Protein AF-A0A944YY74-F1 (afdb_monomer_lite)

pLDDT: mean 72.76, std 19.82, range [35.81, 97.44]

Radius of gyration: 20.94 Å; chains: 1; bounding box: 41×83×46 Å

Foldseek 3Di:
DDDDDDDDPDPPPPDDDPPPPQPPDWQKDKAKWFFADKAWDQQPPCRQDDQAQEADLSLVVPPDDDDDLVVLVVVLLVVCVPPPLSVLVDDPSTWIWTWTQRDVVGIHTYTDNDPDDDGGFMWMWMDIDSHTAIETDDPLSHDPVCVVVCVVCVVVVSVLSSQLVVLSVQLSVDSHNVSNSVSSVSNCVRRHD

Structure (mmCIF, N/CA/C/O backbone):
data_AF-A0A944YY74-F1
#
_entry.id   AF-A0A944YY74-F1
#
loop_
_atom_site.group_PDB
_atom_site.id
_atom_site.type_symbol
_atom_site.label_atom_id
_atom_site.label_alt_id
_atom_site.label_comp_id
_atom_site.label_asym_id
_atom_site.label_entity_id
_atom_site.label_seq_id
_atom_site.pdbx_PDB_ins_code
_atom_site.Cartn_x
_atom_site.Cartn_y
_atom_site.Cartn_z
_atom_site.occupancy
_atom_site.B_iso_or_equiv
_atom_site.auth_seq_id
_atom_site.auth_comp_id
_atom_site.auth_asym_id
_atom_site.auth_atom_id
_atom_site.pdbx_PDB_model_num
ATOM 1 N N . MET A 1 1 ? -5.944 68.259 0.741 1.00 35.81 1 MET A N 1
ATOM 2 C CA . MET A 1 1 ? -5.964 68.030 -0.726 1.00 35.81 1 MET A CA 1
ATOM 3 C C . MET A 1 1 ? -5.902 66.518 -0.930 1.00 35.81 1 MET A C 1
ATOM 5 O O . MET A 1 1 ? -4.904 65.942 -0.542 1.00 35.81 1 MET A O 1
ATOM 9 N N . LYS A 1 2 ? -7.012 65.783 -1.104 1.00 37.12 2 LYS A N 1
ATOM 10 C CA . LYS A 1 2 ? -7.815 65.543 -2.329 1.00 37.12 2 LYS A CA 1
ATOM 11 C C . LYS A 1 2 ? -6.992 65.083 -3.548 1.00 37.12 2 LYS A C 1
ATOM 13 O O . LYS A 1 2 ? -6.484 65.942 -4.252 1.00 37.12 2 LYS A O 1
ATOM 18 N N . LEU A 1 3 ? -6.944 63.763 -3.783 1.00 40.72 3 LEU A N 1
ATOM 19 C CA . LEU A 1 3 ? -7.374 62.989 -4.980 1.00 40.72 3 LEU A CA 1
ATOM 20 C C . LEU A 1 3 ? -6.695 61.590 -4.934 1.00 40.72 3 LEU A C 1
ATOM 22 O O . LEU A 1 3 ? -5.549 61.540 -4.519 1.00 40.72 3 LEU A O 1
ATOM 26 N N . ASN A 1 4 ? -7.177 60.431 -5.398 1.00 42.41 4 ASN A N 1
ATOM 27 C CA . ASN A 1 4 ? -8.449 59.777 -5.760 1.00 42.41 4 ASN A CA 1
ATOM 28 C C . ASN A 1 4 ? -8.110 58.744 -6.867 1.00 42.41 4 ASN A C 1
ATOM 30 O O . ASN A 1 4 ? -7.329 59.079 -7.752 1.00 42.41 4 ASN A O 1
ATOM 34 N N . ARG A 1 5 ? -8.805 57.590 -6.870 1.00 47.28 5 ARG A N 1
ATOM 35 C CA . ARG A 1 5 ? -8.916 56.559 -7.939 1.00 47.28 5 ARG A CA 1
ATOM 36 C C . ARG A 1 5 ? -7.634 55.737 -8.184 1.00 47.28 5 ARG A C 1
ATOM 38 O O . ARG A 1 5 ? -6.594 56.288 -8.485 1.00 47.28 5 ARG A O 1
ATOM 45 N N . TYR A 1 6 ? -7.633 54.410 -8.066 1.00 44.53 6 TYR A N 1
ATOM 46 C CA . TYR A 1 6 ? -8.504 53.498 -8.804 1.00 44.53 6 TYR A CA 1
ATOM 47 C C . TYR A 1 6 ? -8.926 52.257 -8.006 1.00 44.53 6 TYR A C 1
ATOM 49 O O . TYR A 1 6 ? -8.126 51.537 -7.419 1.00 44.53 6 TYR A O 1
ATOM 57 N N . LEU A 1 7 ? -10.232 52.033 -8.076 1.00 45.66 7 LEU A N 1
ATOM 58 C CA . LEU A 1 7 ? -10.986 50.834 -7.759 1.00 45.66 7 LEU A CA 1
ATOM 59 C C . LEU A 1 7 ? -10.654 49.756 -8.807 1.00 45.66 7 LEU A C 1
ATOM 61 O O . LEU A 1 7 ? -10.978 49.943 -9.977 1.00 45.66 7 LEU A O 1
ATOM 65 N N . CYS A 1 8 ? -10.029 48.647 -8.406 1.00 39.22 8 CYS A N 1
ATOM 66 C CA . CYS A 1 8 ? -9.930 47.447 -9.238 1.00 39.22 8 CYS A CA 1
ATOM 67 C C . CYS A 1 8 ? -10.835 46.374 -8.622 1.00 39.22 8 CYS A C 1
ATOM 69 O O . CYS A 1 8 ? -10.441 45.619 -7.737 1.00 39.22 8 CYS A O 1
ATOM 71 N N . LEU A 1 9 ? -12.100 46.398 -9.041 1.00 42.62 9 LEU A N 1
ATOM 72 C CA . LEU A 1 9 ? -13.099 45.370 -8.760 1.00 42.62 9 LEU A CA 1
ATOM 73 C C . LEU A 1 9 ? -12.731 44.123 -9.575 1.00 42.62 9 LEU A C 1
ATOM 75 O O . LEU A 1 9 ? -13.090 44.013 -10.744 1.00 42.62 9 LEU A O 1
ATOM 79 N N . VAL A 1 10 ? -11.999 43.188 -8.966 1.00 50.38 10 VAL A N 1
ATOM 80 C CA . VAL A 1 10 ? -11.837 41.838 -9.519 1.00 50.38 10 VAL A CA 1
ATOM 81 C C . VAL A 1 10 ? -13.045 41.016 -9.079 1.00 50.38 10 VAL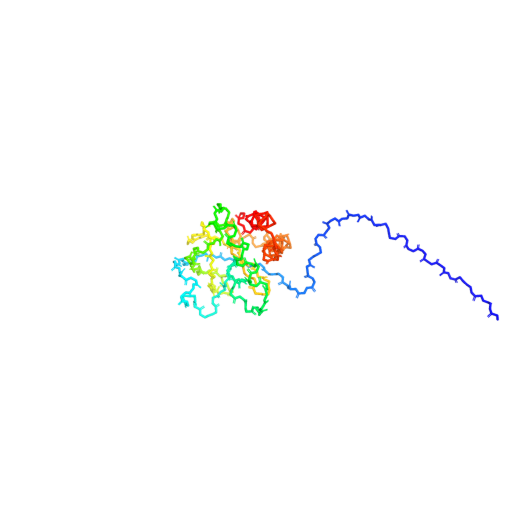 A C 1
ATOM 83 O O . VAL A 1 10 ? -13.125 40.530 -7.953 1.00 50.38 10 VAL A O 1
ATOM 86 N N . LEU A 1 11 ? -14.015 40.905 -9.984 1.00 43.25 11 LEU A N 1
ATOM 87 C CA . LEU A 1 11 ? -15.084 39.914 -9.932 1.00 43.25 11 LEU A CA 1
ATOM 88 C C . LEU A 1 11 ? -14.466 38.523 -10.141 1.00 43.25 11 LEU A C 1
ATOM 90 O O . LEU A 1 11 ? -14.329 38.061 -11.271 1.00 43.25 11 LEU A O 1
ATOM 94 N N . CYS A 1 12 ? -14.096 37.846 -9.053 1.00 40.16 12 CYS A N 1
ATOM 95 C CA . CYS A 1 12 ? -13.910 36.398 -9.086 1.00 40.16 12 CYS A CA 1
ATOM 96 C C . CYS A 1 12 ? -15.289 35.749 -9.240 1.00 40.16 12 CYS A C 1
ATOM 98 O O . CYS A 1 12 ? -16.056 35.646 -8.283 1.00 40.16 12 CYS A O 1
ATOM 100 N N . PHE A 1 13 ? -15.601 35.323 -10.462 1.00 40.97 13 PHE A N 1
ATOM 101 C CA . PHE A 1 13 ? -16.647 34.342 -10.721 1.00 40.97 13 PHE A CA 1
ATOM 102 C C . PHE A 1 13 ? -16.350 33.088 -9.888 1.00 40.97 13 PHE A C 1
ATOM 104 O O . PHE A 1 13 ? -15.425 32.335 -10.183 1.00 40.97 13 PHE A O 1
ATOM 111 N N . ALA A 1 14 ? -17.136 32.872 -8.835 1.00 44.22 14 ALA A N 1
ATOM 112 C CA . ALA A 1 14 ? -17.159 31.621 -8.095 1.00 44.22 14 ALA A CA 1
ATOM 113 C C . ALA A 1 14 ? -17.853 30.558 -8.959 1.00 44.22 14 ALA A C 1
ATOM 115 O O . ALA A 1 14 ? -19.058 30.338 -8.863 1.00 44.22 14 ALA A O 1
ATOM 116 N N . TRP A 1 15 ? -17.093 29.925 -9.849 1.00 46.31 15 TRP A N 1
ATOM 117 C CA . TRP A 1 15 ? -17.475 28.635 -10.404 1.00 46.31 15 TRP A CA 1
ATOM 118 C C . TRP A 1 15 ? -17.210 27.581 -9.334 1.00 46.31 15 TRP A C 1
ATOM 120 O O . TRP A 1 15 ? -16.069 27.348 -8.938 1.00 46.31 15 TRP A O 1
ATOM 130 N N . GLY A 1 16 ? -18.293 26.987 -8.835 1.00 44.81 16 GLY A N 1
ATOM 131 C CA . GLY A 1 16 ? -18.268 25.853 -7.923 1.00 44.81 16 GLY A CA 1
ATOM 132 C C . GLY A 1 16 ? -17.699 24.620 -8.612 1.00 44.81 16 GLY A C 1
ATOM 133 O O . GLY A 1 16 ? -18.441 23.754 -9.063 1.00 44.81 16 GLY A O 1
ATOM 134 N N . GLY A 1 17 ? -16.376 24.537 -8.687 1.00 39.28 17 GLY A N 1
ATOM 135 C CA . GLY A 1 17 ? -15.690 23.264 -8.800 1.00 39.28 17 GLY A CA 1
ATOM 136 C C . GLY A 1 17 ? -15.639 22.644 -7.411 1.00 39.28 17 GLY A C 1
ATOM 137 O O . GLY A 1 17 ? -14.979 23.184 -6.525 1.00 39.28 17 GLY A O 1
ATOM 138 N N . ASN A 1 18 ? -16.310 21.509 -7.213 1.00 43.66 18 ASN A N 1
ATOM 139 C CA . ASN A 1 18 ? -15.980 20.587 -6.125 1.00 43.66 18 ASN A CA 1
ATOM 140 C C . ASN A 1 18 ? -14.599 19.974 -6.418 1.00 43.66 18 ASN A C 1
ATOM 142 O O . ASN A 1 18 ? -14.483 18.794 -6.726 1.00 43.66 18 ASN A O 1
ATOM 146 N N . GLY A 1 19 ? -13.552 20.795 -6.395 1.00 39.66 19 GLY A N 1
ATOM 147 C CA . GLY A 1 19 ? -12.188 20.316 -6.289 1.00 39.66 19 GLY A CA 1
ATOM 148 C C . GLY A 1 19 ? -11.983 19.943 -4.834 1.00 39.66 19 GLY A C 1
ATOM 149 O O . GLY A 1 19 ? -11.993 20.819 -3.968 1.00 39.66 19 GLY A O 1
ATOM 150 N N . TYR A 1 20 ? -11.849 18.651 -4.549 1.00 46.38 20 TYR A N 1
ATOM 151 C CA . TYR A 1 20 ? -11.348 18.202 -3.260 1.00 46.38 20 TYR A CA 1
ATOM 152 C C . TYR A 1 20 ? -9.957 18.813 -3.089 1.00 46.38 20 TYR A C 1
ATOM 154 O O . TYR A 1 20 ? -8.992 18.385 -3.718 1.00 46.38 20 TYR A O 1
ATOM 162 N N . ALA A 1 21 ? -9.873 19.884 -2.301 1.00 40.81 21 ALA A N 1
ATOM 163 C CA . ALA A 1 21 ? -8.610 20.490 -1.936 1.00 40.81 21 ALA A CA 1
ATOM 164 C C . ALA A 1 21 ? -7.787 19.419 -1.216 1.00 40.81 21 ALA A C 1
ATOM 166 O O . ALA A 1 21 ? -8.134 19.007 -0.107 1.00 40.81 21 ALA A O 1
ATOM 167 N N . ALA A 1 22 ? -6.726 18.942 -1.869 1.00 47.66 22 ALA A N 1
ATOM 168 C CA . ALA A 1 22 ? -5.737 18.095 -1.231 1.00 47.66 22 ALA A CA 1
ATOM 169 C C . ALA A 1 22 ? -5.289 18.793 0.059 1.00 47.66 22 ALA A C 1
ATOM 171 O O . ALA A 1 22 ? -4.919 19.969 0.043 1.00 47.66 22 ALA A O 1
ATOM 172 N N . SER A 1 23 ? -5.380 18.088 1.188 1.00 48.28 23 SER A N 1
ATOM 173 C CA . SER A 1 23 ? -4.905 18.603 2.469 1.00 48.28 23 SER A CA 1
ATOM 174 C C . SER A 1 23 ? -3.444 19.043 2.316 1.00 48.28 23 SER A C 1
ATOM 176 O O . SER A 1 23 ? -2.559 18.237 2.026 1.00 48.28 23 SER A O 1
ATOM 178 N N . SER A 1 24 ? -3.204 20.346 2.451 1.00 45.84 24 SER A N 1
ATOM 179 C CA . SER A 1 24 ? -1.965 21.040 2.094 1.00 45.84 24 SER A CA 1
ATOM 180 C C . SER A 1 24 ? -0.840 20.838 3.120 1.00 45.84 24 SER A C 1
ATOM 182 O O . SER A 1 24 ? -0.344 21.804 3.700 1.00 45.84 24 SER A O 1
ATOM 184 N N . GLY A 1 25 ? -0.434 19.594 3.382 1.00 51.59 25 GLY A N 1
ATOM 185 C CA . GLY A 1 25 ? 0.666 19.346 4.321 1.00 51.59 25 GLY A CA 1
ATOM 186 C C . GLY A 1 25 ? 1.292 17.953 4.348 1.00 51.59 25 GLY A C 1
ATOM 187 O O . GLY A 1 25 ? 2.345 17.802 4.960 1.00 51.59 25 GLY A O 1
ATOM 188 N N . GLN A 1 26 ? 0.706 16.939 3.707 1.00 61.44 26 GLN A N 1
ATOM 189 C CA . GLN A 1 26 ? 1.287 15.592 3.668 1.00 61.44 26 GLN A CA 1
ATOM 190 C C . GLN A 1 26 ? 1.457 15.153 2.216 1.00 61.44 26 GLN A C 1
ATOM 192 O O . GLN A 1 26 ? 0.475 14.954 1.505 1.00 61.44 26 GLN A O 1
ATOM 197 N N . SER A 1 27 ? 2.706 15.023 1.764 1.00 81.62 27 SER A N 1
ATOM 198 C CA . SER A 1 27 ? 3.004 14.517 0.426 1.00 81.62 27 SER A CA 1
ATOM 199 C C . SER A 1 27 ? 2.529 13.068 0.304 1.00 81.62 27 SER A C 1
ATOM 201 O O . SER A 1 27 ? 2.855 12.215 1.134 1.00 81.62 27 SER A O 1
ATOM 203 N N . VAL A 1 28 ? 1.715 12.802 -0.718 1.00 89.12 28 VAL A N 1
ATOM 204 C CA . VAL A 1 28 ? 1.325 11.446 -1.112 1.00 89.12 28 VAL A CA 1
ATOM 205 C C . VAL A 1 28 ? 2.402 10.907 -2.049 1.00 89.12 28 VAL A C 1
ATOM 207 O O . VAL A 1 28 ? 2.883 11.627 -2.921 1.00 89.12 28 VAL A O 1
ATOM 210 N N . SER A 1 29 ? 2.801 9.653 -1.864 1.00 91.81 29 SER A N 1
ATOM 211 C CA . SER A 1 29 ? 3.713 8.957 -2.776 1.00 91.81 29 SER A CA 1
ATOM 212 C C . SER A 1 29 ? 3.146 7.601 -3.156 1.00 91.81 29 SER A C 1
ATOM 214 O O . SER A 1 29 ? 2.543 6.934 -2.315 1.00 91.81 29 SER A O 1
ATOM 216 N N . VAL A 1 30 ? 3.367 7.197 -4.407 1.00 93.81 30 VAL A N 1
ATOM 217 C CA . VAL A 1 30 ? 2.963 5.898 -4.947 1.00 93.81 30 VAL A CA 1
ATOM 218 C C . VAL A 1 30 ? 4.202 5.205 -5.499 1.00 93.81 30 VAL A C 1
ATOM 220 O O . VAL A 1 30 ? 4.974 5.794 -6.250 1.00 93.81 30 VAL A O 1
ATOM 223 N N . GLN A 1 31 ? 4.429 3.961 -5.093 1.00 94.56 31 GLN A N 1
ATOM 224 C CA . GLN A 1 31 ? 5.519 3.124 -5.597 1.00 94.56 31 GLN A CA 1
ATOM 225 C C . GLN A 1 31 ? 4.966 1.778 -6.034 1.00 94.56 31 GLN A C 1
ATOM 227 O O . GLN A 1 31 ? 4.060 1.257 -5.396 1.00 94.56 31 GLN A O 1
ATOM 232 N N . TYR A 1 32 ? 5.541 1.195 -7.077 1.00 95.50 32 TYR A N 1
ATOM 233 C CA . TYR A 1 32 ? 5.114 -0.104 -7.588 1.00 95.50 32 TYR A CA 1
ATOM 234 C C . TYR A 1 32 ? 6.151 -1.172 -7.270 1.00 95.50 32 TYR A C 1
ATOM 236 O O . TYR A 1 32 ? 7.352 -0.896 -7.281 1.00 95.50 32 TYR A O 1
ATOM 244 N N . GLY A 1 33 ? 5.686 -2.389 -7.012 1.00 96.19 33 GLY A N 1
ATOM 245 C CA . GLY A 1 33 ? 6.562 -3.528 -6.788 1.00 96.19 33 GLY A CA 1
ATOM 246 C C . GLY A 1 33 ? 5.841 -4.859 -6.881 1.00 96.19 33 GLY A C 1
ATOM 247 O O . GLY A 1 33 ? 4.614 -4.919 -6.941 1.00 96.19 33 GLY A O 1
ATOM 248 N N . THR A 1 34 ? 6.624 -5.929 -6.879 1.00 97.44 34 THR A N 1
ATOM 249 C CA . THR A 1 34 ? 6.121 -7.297 -6.987 1.00 97.44 34 THR A CA 1
ATOM 250 C C . THR A 1 34 ? 6.116 -7.952 -5.618 1.00 97.44 34 THR A C 1
ATOM 252 O O . THR A 1 34 ? 7.095 -7.880 -4.874 1.00 97.44 34 THR A O 1
ATOM 255 N N . VAL A 1 35 ? 5.025 -8.623 -5.270 1.00 97.00 35 VAL A N 1
ATOM 256 C CA . VAL A 1 35 ? 4.936 -9.367 -4.011 1.00 97.00 35 VAL A CA 1
ATOM 257 C C . VAL A 1 35 ? 5.816 -10.612 -4.091 1.00 97.00 35 VAL A C 1
ATOM 259 O O . VAL A 1 35 ? 5.578 -11.498 -4.908 1.00 97.00 35 VAL A O 1
ATOM 262 N N . ILE A 1 36 ? 6.811 -10.707 -3.215 1.00 97.00 36 ILE A N 1
ATOM 263 C CA . ILE A 1 36 ? 7.770 -11.822 -3.149 1.00 97.00 36 ILE A CA 1
ATOM 264 C C . ILE A 1 36 ? 7.536 -12.740 -1.946 1.00 97.00 36 ILE A C 1
ATOM 266 O O . ILE A 1 36 ? 7.994 -13.880 -1.937 1.00 97.00 36 ILE A O 1
ATOM 270 N N . SER A 1 37 ? 6.801 -12.275 -0.936 1.00 94.62 37 SER A N 1
ATOM 271 C CA . SER A 1 37 ? 6.375 -13.102 0.192 1.00 94.62 37 SER A CA 1
ATOM 272 C C . SER A 1 37 ? 5.032 -12.637 0.743 1.00 94.62 37 SER A C 1
ATOM 274 O O . SER A 1 37 ? 4.670 -11.465 0.640 1.00 94.62 37 SER A O 1
ATOM 276 N N . ALA A 1 38 ? 4.279 -13.571 1.318 1.00 92.50 38 ALA A N 1
ATOM 277 C CA . ALA A 1 38 ? 2.999 -13.308 1.957 1.00 92.50 38 ALA A CA 1
ATOM 278 C C . ALA A 1 38 ? 2.846 -14.261 3.145 1.00 92.50 38 ALA A C 1
ATOM 280 O O . ALA A 1 38 ? 2.660 -15.464 2.957 1.00 92.50 38 ALA A O 1
ATOM 281 N N . SER A 1 39 ? 2.944 -13.726 4.360 1.00 89.19 39 SER A N 1
ATOM 282 C CA . SER A 1 39 ? 2.858 -14.518 5.590 1.00 89.19 39 SER A CA 1
ATOM 283 C C . SER A 1 39 ? 1.700 -14.036 6.457 1.00 89.19 39 SER A C 1
ATOM 285 O O . SER A 1 39 ? 1.617 -12.834 6.715 1.00 89.19 39 SER A O 1
ATOM 287 N N . PRO A 1 40 ? 0.813 -14.922 6.942 1.00 85.12 40 PRO A N 1
ATOM 288 C CA . PRO A 1 40 ? -0.216 -14.521 7.890 1.00 85.12 40 PRO A CA 1
ATOM 289 C C . PRO A 1 40 ? 0.445 -14.030 9.184 1.00 85.12 40 PRO A C 1
ATOM 291 O O . PRO A 1 40 ? 1.349 -14.674 9.713 1.00 85.12 40 PRO A O 1
ATOM 294 N N . VAL A 1 41 ? -0.008 -12.892 9.702 1.00 79.69 41 VAL A N 1
ATOM 295 C CA . VAL A 1 41 ? 0.504 -12.290 10.937 1.00 79.69 41 VAL A CA 1
ATOM 296 C C . VAL A 1 41 ? -0.641 -11.837 11.822 1.00 79.69 41 VAL A C 1
ATOM 298 O O . VAL A 1 41 ? -1.630 -11.296 11.338 1.00 79.69 41 VAL A O 1
ATOM 301 N N . ASP A 1 42 ? -0.492 -12.016 13.133 1.00 73.44 42 ASP A N 1
ATOM 302 C CA . ASP A 1 42 ? -1.365 -11.356 14.097 1.00 73.44 42 ASP A CA 1
ATOM 303 C C . ASP A 1 42 ? -0.826 -9.951 14.393 1.00 73.44 42 ASP A C 1
ATOM 305 O O . ASP A 1 42 ? 0.188 -9.751 15.061 1.00 73.44 42 ASP A O 1
ATOM 309 N N . LEU A 1 43 ? -1.532 -8.952 13.885 1.00 64.50 43 LEU A N 1
ATOM 310 C CA . LEU A 1 43 ? -1.188 -7.540 13.962 1.00 64.50 43 LEU A CA 1
ATOM 311 C C . LEU A 1 43 ? -1.252 -6.974 15.392 1.00 64.50 43 LEU A C 1
ATOM 313 O O . LEU A 1 43 ? -0.794 -5.855 15.614 1.00 64.50 43 LEU A O 1
ATOM 317 N N . LYS A 1 44 ? -1.801 -7.713 16.372 1.00 59.44 44 LYS A N 1
ATOM 318 C CA . LYS A 1 44 ? -1.822 -7.307 17.791 1.00 59.44 44 LYS A CA 1
ATOM 319 C C . LYS A 1 44 ? -0.703 -7.910 18.637 1.00 59.44 44 LYS A C 1
ATOM 321 O O . LYS A 1 44 ? -0.462 -7.401 19.729 1.00 59.44 44 LYS A O 1
ATOM 326 N N . SER A 1 45 ? -0.029 -8.963 18.178 1.00 55.38 45 SER A N 1
ATOM 327 C CA . SER A 1 45 ? 0.899 -9.741 19.016 1.00 55.38 45 SER A CA 1
ATOM 328 C C . SER A 1 45 ? 2.354 -9.256 18.971 1.00 55.38 45 SER A C 1
ATOM 330 O O . SER A 1 45 ? 3.234 -9.904 19.530 1.00 55.38 45 SER A O 1
ATOM 332 N N . GLY A 1 46 ? 2.633 -8.128 18.307 1.00 55.72 46 GLY A N 1
ATOM 333 C CA . GLY A 1 46 ? 4.009 -7.701 18.026 1.00 55.72 46 GLY A CA 1
ATOM 334 C C . GLY A 1 46 ? 4.690 -8.534 16.931 1.00 55.72 46 GLY A C 1
ATOM 335 O O . GLY A 1 46 ? 5.885 -8.380 16.714 1.00 55.72 46 GLY A O 1
ATOM 336 N N . ALA A 1 47 ? 3.938 -9.386 16.219 1.00 59.34 47 ALA A N 1
ATOM 337 C CA . ALA A 1 47 ? 4.433 -10.198 15.105 1.00 59.34 47 ALA A CA 1
ATOM 338 C C . ALA A 1 47 ? 4.741 -9.390 13.829 1.00 59.34 47 ALA A C 1
ATOM 340 O O . ALA A 1 47 ? 5.279 -9.939 12.871 1.00 59.34 47 ALA A O 1
ATOM 341 N N . VAL A 1 48 ? 4.405 -8.097 13.803 1.00 62.78 48 VAL A N 1
ATOM 342 C CA . VAL A 1 48 ? 4.817 -7.174 12.740 1.00 62.78 48 VAL A CA 1
ATOM 343 C C . VAL A 1 48 ? 6.246 -6.708 13.040 1.00 62.78 48 VAL A C 1
ATOM 345 O O . VAL A 1 48 ? 6.451 -6.069 14.076 1.00 62.78 48 VAL A O 1
ATOM 348 N N . PRO A 1 49 ? 7.235 -7.006 12.174 1.00 64.81 49 PRO A N 1
ATOM 349 C CA . PRO A 1 49 ? 8.620 -6.612 12.402 1.00 64.81 49 PRO A CA 1
ATOM 350 C C . PRO A 1 49 ? 8.768 -5.102 12.598 1.00 64.81 49 PRO A C 1
ATOM 352 O O . PRO A 1 49 ? 8.076 -4.307 11.956 1.00 64.81 49 PRO A O 1
ATOM 355 N N . ALA A 1 50 ? 9.717 -4.696 13.444 1.00 61.47 50 ALA A N 1
ATOM 356 C CA . ALA A 1 50 ? 10.095 -3.292 13.558 1.00 61.47 50 ALA A CA 1
ATOM 357 C C . ALA A 1 50 ? 10.520 -2.757 12.177 1.00 61.47 50 ALA A C 1
ATOM 359 O O . ALA A 1 50 ? 11.400 -3.325 11.534 1.00 61.47 50 ALA A O 1
ATOM 360 N N . GLY A 1 51 ? 9.869 -1.685 11.715 1.00 60.75 51 GLY A N 1
ATOM 361 C CA . GLY A 1 51 ? 10.108 -1.090 10.394 1.00 60.75 51 GLY A CA 1
ATOM 362 C C . GLY A 1 51 ? 9.186 -1.582 9.271 1.00 60.75 51 GLY A C 1
ATOM 363 O O . GLY A 1 51 ? 9.244 -1.029 8.175 1.00 60.75 51 GLY A O 1
ATOM 364 N N . ALA A 1 52 ? 8.307 -2.561 9.516 1.00 67.69 52 ALA A N 1
ATOM 365 C CA . ALA A 1 52 ? 7.255 -2.894 8.559 1.00 67.69 52 ALA A CA 1
ATOM 366 C C . ALA A 1 52 ? 6.194 -1.782 8.509 1.00 67.69 52 ALA A C 1
ATOM 368 O O . ALA A 1 52 ? 5.762 -1.252 9.536 1.00 67.69 52 ALA A O 1
ATOM 369 N N . LEU A 1 53 ? 5.763 -1.440 7.297 1.00 73.44 53 LEU A N 1
ATOM 370 C CA . LEU A 1 53 ? 4.718 -0.452 7.072 1.00 73.44 53 LEU A CA 1
ATOM 371 C C . LEU A 1 53 ? 3.370 -1.062 7.443 1.00 73.44 53 LEU A C 1
ATOM 373 O O . LEU A 1 53 ? 3.045 -2.161 7.001 1.00 73.44 53 LEU A O 1
ATOM 377 N N . ILE A 1 54 ? 2.574 -0.359 8.243 1.00 67.94 54 ILE A N 1
ATOM 378 C CA . ILE A 1 54 ? 1.251 -0.842 8.643 1.00 67.94 54 ILE A CA 1
ATOM 379 C C . ILE A 1 54 ? 0.209 -0.148 7.776 1.00 67.94 54 ILE A C 1
ATOM 381 O O . ILE A 1 54 ? -0.069 1.040 7.934 1.00 67.94 54 ILE A O 1
ATOM 385 N N . GLY A 1 55 ? -0.351 -0.908 6.843 1.00 62.69 55 GLY A N 1
ATOM 386 C CA . GLY A 1 55 ? -1.367 -0.450 5.917 1.00 62.69 55 GLY A CA 1
ATOM 387 C C . GLY A 1 55 ? -2.796 -0.555 6.454 1.00 62.69 55 GLY A C 1
ATOM 388 O O . GLY A 1 55 ? -3.085 -1.210 7.459 1.00 62.69 55 GLY A O 1
ATOM 389 N N . GLY A 1 56 ? -3.719 0.104 5.756 1.00 63.31 56 GLY A N 1
ATOM 390 C CA . GLY A 1 56 ? -5.159 0.012 6.011 1.00 63.31 56 GLY A CA 1
ATOM 391 C C . GLY A 1 56 ? -5.638 0.798 7.238 1.00 63.31 56 GLY A C 1
ATOM 392 O O . GLY A 1 56 ? -4.953 1.669 7.773 1.00 63.31 56 GLY A O 1
ATOM 393 N N . THR A 1 57 ? -6.850 0.499 7.712 1.00 53.94 57 THR A N 1
ATOM 394 C CA . THR A 1 57 ? -7.441 1.141 8.906 1.00 53.94 57 THR A CA 1
ATOM 395 C C . THR A 1 57 ? -6.700 0.796 10.208 1.00 53.94 57 THR A C 1
ATOM 397 O O . THR A 1 57 ? -6.965 1.390 11.252 1.00 53.94 57 THR A O 1
ATOM 400 N N . LEU A 1 58 ? -5.765 -0.158 10.151 1.00 53.84 58 LEU A N 1
ATOM 401 C CA . LEU A 1 58 ? -4.970 -0.661 11.272 1.00 53.84 58 LEU A CA 1
ATOM 402 C C . LEU A 1 58 ? -3.803 0.263 11.642 1.00 53.84 58 LEU A C 1
ATOM 404 O O . LEU A 1 58 ? -3.577 0.480 12.833 1.00 53.84 58 LEU A O 1
ATOM 408 N N . GLY A 1 59 ? -3.123 0.869 10.659 1.00 51.12 59 GLY A N 1
ATOM 409 C CA . GLY A 1 59 ? -2.031 1.826 10.910 1.00 51.12 59 GLY A CA 1
ATOM 410 C C . GLY A 1 59 ? -2.486 3.015 11.764 1.00 51.12 59 GLY A C 1
ATOM 411 O O . GLY A 1 59 ? -1.804 3.437 12.696 1.00 51.12 59 GLY A O 1
ATOM 412 N N . TYR A 1 60 ? -3.727 3.455 11.556 1.00 50.56 60 TYR A N 1
ATOM 413 C CA . TYR A 1 60 ? -4.333 4.549 12.312 1.00 50.56 60 TYR A CA 1
ATOM 414 C C . TYR A 1 60 ? -4.999 4.140 13.635 1.00 50.56 60 TYR A C 1
ATOM 416 O O . TYR A 1 60 ? -5.180 4.988 14.510 1.00 50.56 60 TYR A O 1
ATOM 424 N N . ALA A 1 61 ? -5.346 2.862 13.824 1.00 51.03 61 ALA A N 1
ATOM 425 C CA . ALA A 1 61 ? -5.823 2.354 15.115 1.00 51.03 61 ALA A CA 1
ATOM 426 C C . ALA A 1 61 ? -4.681 2.243 16.146 1.00 51.03 61 ALA A C 1
ATOM 428 O O . ALA A 1 61 ? -4.911 2.404 17.349 1.00 51.03 61 ALA A O 1
ATOM 429 N N . SER A 1 62 ? -3.456 2.012 15.664 1.00 48.25 62 SER A N 1
ATOM 430 C CA . SER A 1 62 ? -2.230 1.900 16.464 1.00 48.25 62 SER A CA 1
ATOM 431 C C . SER A 1 62 ? -1.556 3.250 16.750 1.00 48.25 62 SER A C 1
ATOM 433 O O . SER A 1 62 ? -0.768 3.354 17.694 1.00 48.25 62 SER A O 1
ATOM 435 N N . ALA A 1 63 ? -1.895 4.305 15.998 1.00 46.81 63 ALA A N 1
ATOM 436 C CA . ALA A 1 63 ? -1.384 5.656 16.218 1.00 46.81 63 ALA A CA 1
ATOM 437 C C . ALA A 1 63 ? -1.822 6.202 17.598 1.00 46.81 63 ALA A C 1
ATOM 439 O O . ALA A 1 63 ? -3.008 6.291 17.942 1.00 46.81 63 ALA A O 1
ATOM 440 N N . LYS A 1 64 ? -0.844 6.546 18.445 1.00 39.78 64 LYS A N 1
ATOM 441 C CA . LYS A 1 64 ? -1.054 6.990 19.834 1.00 39.78 64 LYS A CA 1
ATOM 442 C C . LYS A 1 64 ? -1.755 8.360 19.902 1.00 39.78 64 LYS A C 1
ATOM 444 O O . LYS A 1 64 ? -1.100 9.391 19.930 1.00 39.78 64 LYS A O 1
ATOM 449 N N . GLY A 1 65 ? -3.083 8.373 20.056 1.00 42.88 65 GLY A N 1
ATOM 450 C CA . GLY A 1 65 ? -3.866 9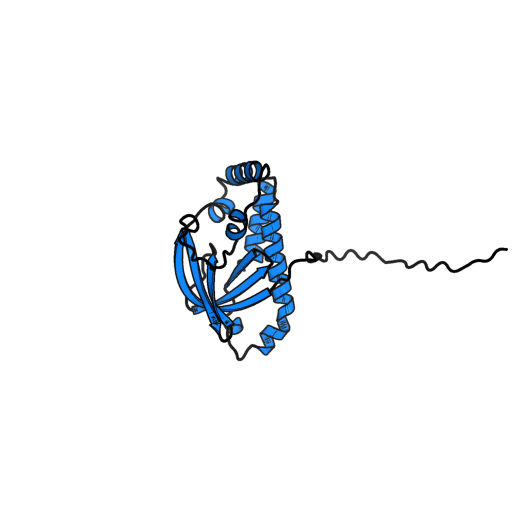.558 20.459 1.00 42.88 65 GLY A CA 1
ATOM 451 C C . GLY A 1 65 ? -4.513 9.412 21.849 1.00 42.88 65 GLY A C 1
ATOM 452 O O . GLY A 1 65 ? -5.152 8.391 22.133 1.00 42.88 65 GLY A O 1
ATOM 453 N N . LYS A 1 66 ? -4.344 10.414 22.730 1.00 38.12 66 LYS A N 1
ATOM 454 C CA . LYS A 1 66 ? -4.901 10.484 24.100 1.00 38.12 66 LYS A CA 1
ATOM 455 C C . LYS A 1 66 ? -6.358 10.998 24.116 1.00 38.12 66 LYS A C 1
ATOM 457 O O . LYS A 1 66 ? -6.653 12.005 23.495 1.00 38.12 66 LYS A O 1
ATOM 462 N N . SER A 1 67 ? -7.184 10.344 24.947 1.00 53.59 67 SER A N 1
ATOM 463 C CA . SER A 1 67 ? -8.422 10.806 25.620 1.00 53.59 67 SER A CA 1
ATOM 464 C C . SER A 1 67 ? -9.673 11.193 24.791 1.00 53.59 67 SER A C 1
ATOM 466 O O . SER A 1 67 ? -9.594 11.730 23.695 1.00 53.59 67 SER A O 1
ATOM 468 N N . SER A 1 68 ? -10.861 10.897 25.340 1.00 45.69 68 SER A N 1
ATOM 469 C CA . SER A 1 68 ? -12.227 11.135 24.812 1.00 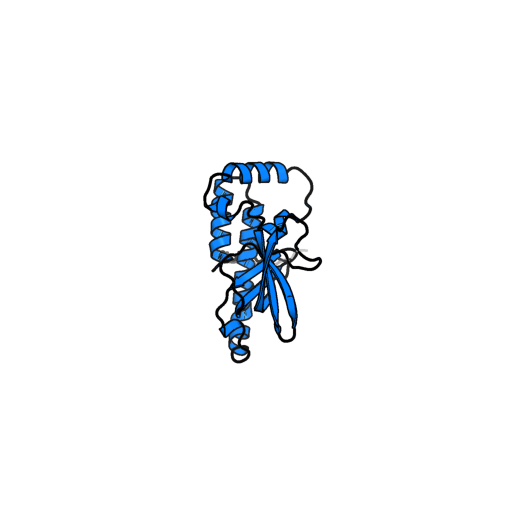45.69 68 SER A CA 1
ATOM 470 C C . SER A 1 68 ? -12.614 10.428 23.495 1.00 45.69 68 SER A C 1
ATOM 472 O O . SER A 1 68 ? -13.491 9.560 23.501 1.00 45.69 68 SER A O 1
ATOM 474 N N . SER A 1 69 ? -11.919 10.689 22.383 1.00 48.31 69 SER A N 1
ATOM 475 C CA . SER A 1 69 ? -12.277 10.163 21.048 1.00 48.31 69 SER A CA 1
ATOM 476 C C . SER A 1 69 ? -12.263 8.632 20.950 1.00 48.31 69 SER A C 1
ATOM 478 O O . SER A 1 69 ? -13.021 8.051 20.178 1.00 48.31 69 SER A O 1
ATOM 480 N N . LYS A 1 70 ? -11.447 7.947 21.764 1.00 54.25 70 LYS A N 1
ATOM 481 C CA . LYS A 1 70 ? -11.417 6.473 21.818 1.00 54.25 70 LYS A CA 1
ATOM 482 C C . LYS A 1 70 ? -12.713 5.870 22.359 1.00 54.25 70 LYS A C 1
ATOM 484 O O . LYS A 1 70 ? -13.091 4.793 21.919 1.00 54.25 70 LYS A O 1
ATOM 489 N N . LYS A 1 71 ? 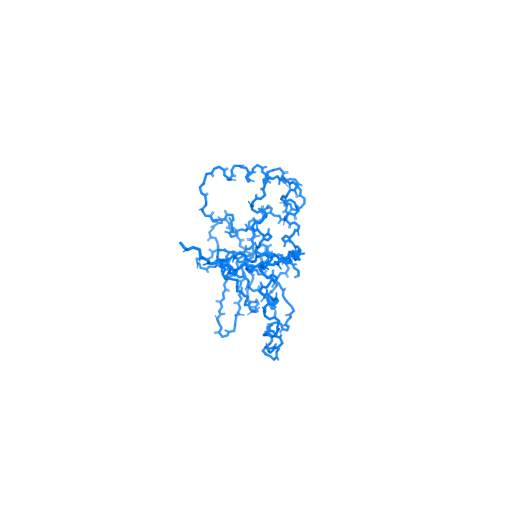-13.399 6.541 23.291 1.00 50.47 71 LYS A N 1
ATOM 490 C CA . LYS A 1 71 ? -14.612 6.001 23.924 1.00 50.47 71 LYS A CA 1
ATOM 491 C C . LYS A 1 71 ? -15.793 6.047 22.952 1.00 50.47 71 LYS A C 1
ATOM 493 O O . LYS A 1 71 ? -16.467 5.037 22.782 1.00 50.47 71 LYS A O 1
ATOM 498 N N . ASN A 1 72 ? -15.948 7.164 22.236 1.00 51.31 72 ASN A N 1
ATOM 499 C CA . ASN A 1 72 ? -16.949 7.293 21.175 1.00 51.31 72 ASN A CA 1
ATOM 500 C C . ASN A 1 72 ? -16.615 6.409 19.970 1.00 51.31 72 ASN A C 1
ATOM 502 O O . ASN A 1 72 ? -17.502 5.713 19.491 1.00 51.31 72 ASN A O 1
ATOM 506 N N . ARG A 1 73 ? -15.343 6.326 19.540 1.00 57.44 73 ARG A N 1
ATOM 507 C CA . ARG A 1 73 ? -14.944 5.359 18.502 1.00 57.44 73 ARG A CA 1
ATOM 508 C C . ARG A 1 73 ? -15.264 3.927 18.900 1.00 57.44 73 ARG A C 1
ATOM 510 O O . ARG A 1 73 ? -15.852 3.217 18.103 1.00 57.44 73 ARG A O 1
ATOM 517 N N . ASN A 1 74 ? -14.931 3.501 20.116 1.00 54.28 74 ASN A N 1
ATOM 518 C CA . ASN A 1 74 ? -15.217 2.137 20.562 1.00 54.28 74 ASN A CA 1
ATOM 519 C C . ASN A 1 74 ? -16.727 1.868 20.660 1.00 54.28 74 ASN A C 1
ATOM 521 O O . ASN A 1 74 ? -17.154 0.765 20.339 1.00 54.28 74 ASN A O 1
ATOM 525 N N . ALA A 1 75 ? -17.534 2.864 21.043 1.00 55.44 75 ALA A N 1
ATOM 526 C CA . ALA A 1 75 ? -18.994 2.760 21.048 1.00 55.44 75 ALA A CA 1
ATOM 527 C C . ALA A 1 75 ? -19.582 2.672 19.628 1.00 55.44 75 ALA A C 1
ATOM 529 O O . ALA A 1 75 ? -20.474 1.865 19.392 1.00 55.44 75 ALA A O 1
ATOM 530 N N . ILE A 1 76 ? -19.050 3.425 18.660 1.00 55.84 76 ILE A N 1
ATOM 531 C CA . ILE A 1 76 ? -19.458 3.359 17.246 1.00 55.84 76 ILE A CA 1
ATOM 532 C C . ILE A 1 76 ? -18.996 2.045 16.610 1.00 55.84 76 ILE A C 1
ATOM 534 O O . ILE A 1 76 ? -19.790 1.363 15.975 1.00 55.84 76 ILE A O 1
ATOM 538 N N . ILE A 1 77 ? -17.746 1.632 16.839 1.00 53.88 77 ILE A N 1
ATOM 539 C CA . ILE A 1 77 ? -17.200 0.330 16.417 1.00 53.88 77 ILE A CA 1
ATOM 540 C C . ILE A 1 77 ? -18.013 -0.822 17.034 1.00 53.88 77 ILE A C 1
ATOM 542 O O . ILE A 1 77 ? -18.240 -1.840 16.374 1.00 53.88 77 ILE A O 1
ATOM 546 N N . GLY A 1 78 ? -18.478 -0.643 18.275 1.00 52.59 78 GLY A N 1
ATOM 547 C CA . GLY A 1 78 ? -19.395 -1.531 18.989 1.00 52.59 78 GLY A CA 1
ATOM 548 C C . GLY A 1 78 ? -20.830 -1.515 18.444 1.00 52.59 78 GLY A C 1
ATOM 549 O O . GLY A 1 78 ? -21.458 -2.560 18.373 1.00 52.59 78 GLY A O 1
ATOM 550 N N . GLY A 1 79 ? -21.352 -0.378 17.985 1.00 55.66 79 GLY A N 1
ATOM 551 C CA . GLY A 1 79 ? -22.669 -0.289 17.334 1.00 55.66 79 GLY A CA 1
ATOM 552 C C . GLY A 1 79 ? -22.658 -0.882 15.927 1.00 55.66 79 GLY A C 1
ATOM 553 O O . GLY A 1 79 ? -23.573 -1.585 15.511 1.00 55.66 79 GLY A O 1
ATOM 554 N N . LEU A 1 80 ? -21.536 -0.719 15.238 1.00 51.34 80 LEU A N 1
ATOM 555 C CA . LEU A 1 80 ? -21.249 -1.428 14.011 1.00 51.34 80 LEU A CA 1
ATOM 556 C C . LEU A 1 80 ? -21.015 -2.927 14.268 1.00 51.34 80 LEU A C 1
ATOM 558 O O . LEU A 1 80 ? -20.975 -3.660 13.282 1.00 51.34 80 LEU A O 1
ATOM 562 N N . ALA A 1 81 ? -20.826 -3.407 15.526 1.00 49.38 81 ALA A N 1
ATOM 563 C CA . ALA A 1 81 ? -20.393 -4.778 15.926 1.00 49.38 81 ALA A CA 1
ATOM 564 C C . ALA A 1 81 ? -21.127 -5.932 15.218 1.00 49.38 81 ALA A C 1
ATOM 566 O O . ALA A 1 81 ? -20.577 -7.026 15.041 1.00 49.38 81 ALA A O 1
ATOM 567 N N . GLY A 1 82 ? -22.351 -5.667 14.767 1.00 44.62 82 GLY A N 1
ATOM 568 C CA . GLY A 1 82 ? -23.193 -6.607 14.037 1.00 44.62 82 GLY A CA 1
ATOM 569 C C . GLY A 1 82 ? -23.189 -6.473 12.510 1.00 44.62 82 GLY A C 1
ATOM 570 O O . GLY A 1 82 ? -23.572 -7.435 11.847 1.00 44.62 82 GLY A O 1
ATOM 571 N N . SER A 1 83 ? -22.762 -5.345 11.928 1.00 53.19 83 SER A N 1
ATOM 572 C CA . SER A 1 83 ? -22.885 -5.105 10.481 1.00 53.19 83 SER A CA 1
ATOM 573 C C . SER A 1 83 ? -21.814 -5.840 9.670 1.00 53.19 83 SER A C 1
ATOM 575 O O . SER A 1 83 ? -20.681 -6.018 10.124 1.00 53.19 83 SER A O 1
ATOM 577 N N . ALA A 1 84 ? -22.166 -6.297 8.463 1.00 50.94 84 ALA A N 1
ATOM 578 C CA . ALA A 1 84 ? -21.264 -7.046 7.579 1.00 50.94 84 ALA A CA 1
ATOM 579 C C . ALA A 1 84 ? -20.035 -6.219 7.161 1.00 50.94 84 ALA A C 1
ATOM 581 O O . ALA A 1 84 ? -18.920 -6.740 7.142 1.00 50.94 84 ALA A O 1
ATOM 582 N N . ILE A 1 85 ? -20.226 -4.916 6.927 1.00 48.66 85 ILE A N 1
ATOM 583 C CA . ILE A 1 85 ? -19.158 -3.941 6.650 1.00 48.66 85 ILE A CA 1
ATOM 584 C C . ILE A 1 85 ? -18.159 -3.931 7.799 1.00 48.66 85 ILE A C 1
ATOM 586 O O . ILE A 1 85 ? -16.946 -3.984 7.610 1.00 48.66 85 ILE A O 1
ATOM 590 N N . ALA A 1 86 ? -18.671 -3.940 9.020 1.00 50.16 86 ALA A N 1
ATOM 591 C CA . ALA A 1 86 ? -17.816 -3.871 10.167 1.00 50.16 86 ALA A CA 1
ATOM 592 C C . ALA A 1 86 ? -17.353 -5.241 10.668 1.00 50.16 86 ALA A C 1
ATOM 594 O O . ALA A 1 86 ? -16.429 -5.274 11.453 1.00 50.16 86 ALA A O 1
ATOM 595 N N . ARG A 1 87 ? -17.878 -6.374 10.183 1.00 48.34 87 ARG A N 1
ATOM 596 C CA . ARG A 1 87 ? -17.203 -7.683 10.295 1.00 48.34 87 ARG A CA 1
ATOM 597 C C . ARG A 1 87 ? -15.998 -7.770 9.356 1.00 48.34 87 ARG A C 1
ATOM 599 O O . ARG A 1 87 ? -15.017 -8.405 9.707 1.00 48.34 87 ARG A O 1
ATOM 606 N N . ARG A 1 88 ? -16.050 -7.079 8.211 1.00 48.69 88 ARG A N 1
ATOM 607 C CA . ARG A 1 88 ? -14.897 -6.882 7.313 1.00 48.69 88 ARG A CA 1
ATOM 608 C C . ARG A 1 88 ? -13.881 -5.874 7.879 1.00 48.69 88 ARG A C 1
ATOM 610 O O . ARG A 1 88 ? -12.697 -5.982 7.595 1.00 48.69 88 ARG A O 1
ATOM 617 N N . SER A 1 89 ? -14.330 -4.927 8.714 1.00 45.47 89 SER A N 1
ATOM 618 C CA . SER A 1 89 ? -13.481 -3.902 9.356 1.00 45.47 89 SER A CA 1
ATOM 619 C C . SER A 1 89 ? -13.033 -4.238 10.795 1.00 45.47 89 SER A C 1
ATOM 621 O O . SER A 1 89 ? -11.971 -3.793 11.231 1.00 45.47 89 SER A O 1
ATOM 623 N N . ARG A 1 90 ? -13.794 -5.033 11.561 1.00 46.56 90 ARG A N 1
ATOM 624 C CA . ARG A 1 90 ? -13.452 -5.457 12.927 1.00 46.56 90 ARG A CA 1
ATOM 625 C C . ARG A 1 90 ? -12.554 -6.670 12.878 1.00 46.56 90 ARG A C 1
ATOM 627 O O . ARG A 1 90 ? -13.021 -7.791 12.723 1.00 46.56 90 ARG A O 1
ATOM 634 N N . GLY A 1 91 ? -11.310 -6.427 13.253 1.00 45.84 91 GLY A N 1
ATOM 635 C CA . GLY A 1 91 ? -10.702 -7.251 14.287 1.00 45.84 91 GLY A CA 1
ATOM 636 C C . GLY A 1 91 ? -10.396 -8.685 13.892 1.00 45.84 91 GLY A C 1
ATOM 637 O O . GLY A 1 91 ? -10.118 -9.474 14.791 1.00 45.84 91 GLY A O 1
ATOM 638 N N . ASP A 1 92 ? -10.357 -8.999 12.597 1.00 51.66 92 ASP A N 1
ATOM 639 C CA . ASP A 1 92 ? -9.379 -9.977 12.179 1.00 51.66 92 ASP A CA 1
ATOM 640 C C . ASP A 1 92 ? -8.016 -9.314 12.342 1.00 51.66 92 ASP A C 1
ATOM 642 O O . ASP A 1 92 ? -7.591 -8.472 11.553 1.00 51.66 92 ASP A O 1
ATOM 646 N N . THR A 1 93 ? -7.388 -9.581 13.479 1.00 55.44 93 THR A N 1
ATOM 647 C CA . THR A 1 93 ? -6.006 -9.172 13.687 1.00 55.44 93 THR A CA 1
ATOM 648 C C . THR A 1 93 ? -5.085 -10.013 12.829 1.00 55.44 93 THR A C 1
ATOM 650 O O . THR A 1 93 ? -3.924 -9.655 12.708 1.00 55.44 93 THR A O 1
ATOM 653 N N . ARG A 1 94 ? -5.591 -11.077 12.188 1.00 66.12 94 ARG A N 1
ATOM 654 C CA . ARG A 1 94 ? -4.890 -11.768 11.118 1.00 66.12 94 ARG A CA 1
ATOM 655 C C . ARG A 1 94 ? -4.855 -10.834 9.910 1.00 66.12 94 ARG A C 1
ATOM 657 O O . ARG A 1 94 ? -5.852 -10.625 9.227 1.00 66.12 94 ARG A O 1
ATOM 664 N N . GLY A 1 95 ? -3.698 -10.233 9.696 1.00 78.44 95 GLY A N 1
ATOM 665 C CA . GLY A 1 95 ? -3.330 -9.620 8.432 1.00 78.44 95 GLY A CA 1
ATOM 666 C C . GLY A 1 95 ? -2.370 -10.524 7.678 1.00 78.44 95 GLY A C 1
ATOM 667 O O . GLY A 1 95 ? -2.002 -11.605 8.142 1.00 78.44 95 GLY A O 1
ATOM 668 N N . THR A 1 96 ? -1.912 -10.035 6.541 1.00 85.81 96 THR A N 1
ATOM 669 C CA . THR A 1 96 ? -0.780 -10.610 5.826 1.00 85.81 96 THR A CA 1
ATOM 670 C C . THR A 1 96 ? 0.362 -9.608 5.861 1.00 85.81 96 THR A C 1
ATOM 672 O O . THR A 1 96 ? 0.170 -8.415 5.620 1.00 85.81 96 THR A O 1
ATOM 675 N N . LEU A 1 97 ? 1.555 -10.092 6.184 1.00 90.00 97 LEU A N 1
ATOM 676 C CA . LEU A 1 97 ? 2.802 -9.376 5.998 1.00 90.00 97 LEU A CA 1
ATOM 677 C C . LEU A 1 97 ? 3.300 -9.685 4.591 1.00 90.00 97 LEU A C 1
ATOM 679 O O . LEU A 1 97 ? 3.737 -10.803 4.310 1.00 90.00 97 LEU A O 1
ATOM 683 N N . TYR A 1 98 ? 3.181 -8.699 3.711 1.00 92.69 98 TYR A N 1
ATOM 684 C CA . TYR A 1 98 ? 3.653 -8.776 2.340 1.00 92.69 98 TYR A CA 1
ATOM 685 C C . TYR A 1 98 ? 5.097 -8.297 2.270 1.00 92.69 98 TYR A C 1
ATOM 687 O O . TYR A 1 98 ? 5.388 -7.167 2.659 1.00 92.69 98 TYR A O 1
ATOM 695 N N . GLY A 1 99 ? 5.996 -9.132 1.758 1.00 95.31 99 GLY A N 1
ATOM 696 C CA . GLY A 1 99 ? 7.289 -8.680 1.259 1.00 95.31 99 GLY A CA 1
ATOM 697 C C . GLY A 1 99 ? 7.121 -8.222 -0.180 1.00 95.31 99 GLY A C 1
ATOM 698 O O . GLY A 1 99 ? 6.632 -8.988 -1.010 1.00 95.31 99 GLY A O 1
ATOM 699 N N . VAL A 1 100 ? 7.507 -6.986 -0.473 1.00 96.69 100 VAL A N 1
ATOM 700 C CA . VAL A 1 100 ? 7.383 -6.387 -1.804 1.00 96.69 100 VAL A CA 1
ATOM 701 C C . VAL A 1 100 ? 8.766 -5.991 -2.289 1.00 96.69 100 VAL A C 1
ATOM 703 O O . VAL A 1 100 ? 9.471 -5.254 -1.602 1.00 96.69 100 VAL A O 1
ATOM 706 N N . ASP A 1 101 ? 9.136 -6.480 -3.464 1.00 96.62 101 ASP A N 1
ATOM 707 C CA . ASP A 1 101 ? 10.333 -6.065 -4.183 1.00 96.62 101 ASP A CA 1
ATOM 708 C C . ASP A 1 101 ? 10.012 -4.843 -5.052 1.00 96.62 101 ASP A C 1
ATOM 710 O O . ASP A 1 101 ? 9.175 -4.912 -5.953 1.00 96.62 101 ASP A O 1
ATOM 714 N N . LEU A 1 102 ? 10.663 -3.716 -4.764 1.00 94.50 102 LEU A N 1
ATOM 715 C CA . LEU A 1 102 ? 10.542 -2.460 -5.510 1.00 94.50 102 LEU A CA 1
ATOM 716 C C . LEU A 1 102 ? 11.644 -2.319 -6.580 1.00 94.50 102 LEU A C 1
ATOM 718 O O . LEU A 1 102 ? 11.895 -1.216 -7.076 1.00 94.50 102 LEU A O 1
ATOM 722 N N . GLY A 1 103 ? 12.353 -3.404 -6.906 1.00 90.88 103 GLY A N 1
ATOM 723 C CA . GLY A 1 103 ? 13.451 -3.416 -7.864 1.00 90.88 103 GLY A CA 1
ATOM 724 C C . GLY A 1 103 ? 14.673 -2.670 -7.330 1.00 90.88 103 GLY A C 1
ATOM 725 O O . GLY A 1 103 ? 15.194 -2.979 -6.260 1.00 90.88 103 GLY A O 1
ATOM 726 N N . SER A 1 104 ? 15.137 -1.645 -8.053 1.00 87.56 104 SER A N 1
ATOM 727 C CA . SER A 1 104 ? 16.304 -0.840 -7.646 1.00 87.56 104 SER A CA 1
ATOM 728 C C . SER A 1 104 ? 16.119 -0.121 -6.306 1.00 87.56 104 SER A C 1
ATOM 730 O O . SER A 1 104 ? 17.102 0.268 -5.681 1.00 87.56 104 SER A O 1
ATOM 732 N N . ASN A 1 105 ? 14.872 0.048 -5.862 1.00 85.62 105 ASN A N 1
ATOM 733 C CA . ASN A 1 105 ? 14.533 0.676 -4.586 1.00 85.62 105 ASN A CA 1
ATOM 734 C C . ASN A 1 105 ? 14.554 -0.316 -3.403 1.00 85.62 105 ASN A C 1
ATOM 736 O O . ASN A 1 105 ? 14.273 0.080 -2.272 1.00 85.62 105 ASN A O 1
ATOM 740 N N . GLY A 1 106 ? 14.905 -1.584 -3.648 1.00 92.06 106 GLY A N 1
ATOM 741 C CA . GLY A 1 106 ? 15.031 -2.628 -2.634 1.00 92.06 106 GLY A CA 1
ATOM 742 C C . GLY A 1 106 ? 13.699 -3.245 -2.202 1.00 92.06 106 GLY A C 1
ATOM 743 O O . GLY A 1 106 ? 12.655 -3.034 -2.814 1.00 92.06 106 GLY A O 1
ATOM 744 N N . GLY A 1 107 ? 13.743 -4.037 -1.131 1.00 93.62 107 GLY A N 1
ATOM 745 C CA . GLY A 1 107 ? 12.570 -4.707 -0.573 1.00 93.62 107 GLY A CA 1
ATOM 746 C C . GLY A 1 107 ? 11.947 -3.942 0.594 1.00 93.62 107 GLY A C 1
ATOM 747 O O . GLY A 1 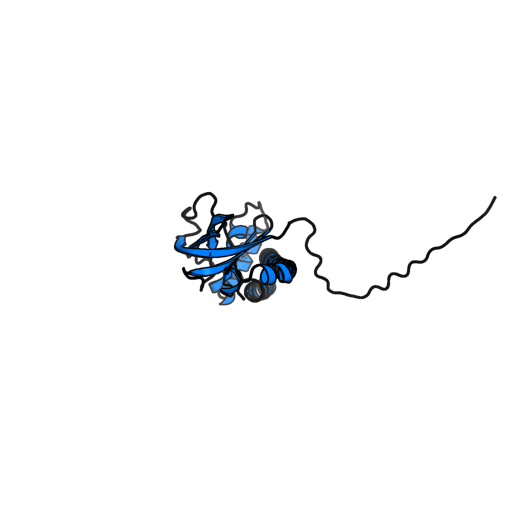107 ? 12.654 -3.372 1.425 1.00 93.62 107 GLY A O 1
ATOM 748 N N . ILE A 1 108 ? 10.621 -3.989 0.703 1.00 93.81 108 ILE A N 1
ATOM 749 C CA . ILE A 1 108 ? 9.867 -3.482 1.856 1.00 93.81 108 ILE A CA 1
ATOM 750 C C . ILE A 1 108 ? 8.955 -4.568 2.424 1.00 93.81 108 ILE A C 1
ATOM 752 O O . ILE A 1 108 ? 8.629 -5.545 1.753 1.00 93.81 108 ILE A O 1
ATOM 756 N N . GLN A 1 109 ? 8.490 -4.360 3.653 1.00 91.81 109 GLN A N 1
ATOM 757 C CA . GLN A 1 109 ? 7.441 -5.176 4.252 1.00 91.81 109 GLN A CA 1
ATOM 758 C C . GLN A 1 109 ? 6.219 -4.315 4.551 1.00 91.81 109 GLN A C 1
ATOM 760 O O . GLN A 1 109 ? 6.350 -3.248 5.155 1.00 91.81 109 GLN A O 1
ATOM 765 N N . VAL A 1 110 ? 5.040 -4.778 4.137 1.00 89.06 110 VAL A N 1
ATOM 766 C CA . VAL A 1 110 ? 3.761 -4.101 4.367 1.00 89.06 110 VAL A CA 1
ATOM 767 C C . VAL A 1 110 ? 2.780 -5.066 5.009 1.00 89.06 110 VAL A C 1
ATOM 769 O O . VAL A 1 110 ? 2.402 -6.074 4.422 1.00 89.06 110 VAL A O 1
ATOM 772 N N . ALA A 1 111 ? 2.354 -4.752 6.224 1.00 86.75 111 ALA A N 1
ATOM 773 C CA . ALA A 1 111 ? 1.301 -5.468 6.915 1.00 86.75 111 ALA A CA 1
ATOM 774 C C . ALA A 1 111 ? -0.056 -4.876 6.517 1.00 86.75 111 ALA A C 1
ATOM 776 O O . ALA A 1 111 ? -0.298 -3.692 6.746 1.00 86.75 111 ALA A O 1
ATOM 777 N N . SER A 1 112 ? -0.943 -5.673 5.925 1.00 82.50 112 SER A N 1
ATOM 778 C CA . SER A 1 112 ? -2.283 -5.225 5.527 1.00 82.50 112 SER A CA 1
ATOM 779 C C . SER A 1 112 ? -3.336 -6.300 5.783 1.00 82.50 112 SER A C 1
ATOM 781 O O . SER A 1 112 ? -3.042 -7.495 5.794 1.00 82.50 112 SER A O 1
ATOM 783 N N . ASN A 1 113 ? -4.576 -5.866 6.000 1.00 74.94 113 ASN A N 1
ATOM 784 C CA . ASN A 1 113 ? -5.759 -6.724 6.047 1.00 74.94 113 ASN A CA 1
ATOM 785 C C . ASN A 1 113 ? -6.483 -6.812 4.695 1.00 74.94 113 ASN A C 1
ATOM 787 O O . ASN A 1 113 ? -7.575 -7.374 4.628 1.00 74.94 113 ASN A O 1
ATOM 791 N N . GLN A 1 114 ? -5.907 -6.245 3.634 1.00 70.69 114 GLN A N 1
ATOM 792 C CA . GLN A 1 114 ? -6.403 -6.454 2.282 1.00 70.69 114 GLN A CA 1
ATOM 793 C C . GLN A 1 114 ? -6.231 -7.915 1.896 1.00 70.69 114 GLN A C 1
ATOM 795 O O . GLN A 1 114 ? -5.132 -8.482 1.934 1.00 70.69 114 GLN A O 1
ATOM 800 N N . LEU A 1 115 ? -7.368 -8.511 1.567 1.00 64.12 115 LEU A N 1
ATOM 801 C CA . LEU A 1 115 ? -7.467 -9.858 1.048 1.00 64.12 115 LEU A CA 1
ATOM 802 C C . LEU A 1 115 ? -7.271 -9.791 -0.469 1.00 64.12 115 LEU A C 1
ATOM 804 O O . LEU A 1 115 ? -7.421 -8.735 -1.070 1.00 64.12 115 LEU A O 1
ATOM 808 N N . GLU A 1 116 ? -6.925 -10.923 -1.070 1.00 78.25 116 GLU A N 1
ATOM 809 C CA . GLU A 1 116 ? -6.747 -11.085 -2.520 1.00 78.25 116 GLU A CA 1
ATOM 810 C C . GLU A 1 116 ? -5.402 -10.635 -3.105 1.00 78.25 116 GLU A C 1
ATOM 812 O O . GLU A 1 116 ? -5.201 -10.859 -4.289 1.00 78.25 116 GLU A O 1
ATOM 817 N N . ILE A 1 117 ? -4.423 -10.155 -2.329 1.00 89.75 117 ILE A N 1
ATOM 818 C CA . ILE A 1 117 ? -3.030 -10.016 -2.807 1.00 89.75 117 ILE A CA 1
ATOM 819 C C . ILE A 1 117 ? -2.286 -11.355 -2.646 1.00 89.75 117 ILE A C 1
ATOM 821 O O . ILE A 1 117 ? -2.388 -12.025 -1.617 1.00 89.75 117 ILE A O 1
ATOM 825 N N . LYS A 1 118 ? -1.541 -11.762 -3.673 1.00 92.38 118 LYS A N 1
ATOM 826 C CA . LYS A 1 118 ? -0.811 -13.031 -3.780 1.00 92.38 118 LYS A CA 1
ATOM 827 C C . LYS A 1 118 ? 0.647 -12.785 -4.152 1.00 92.38 118 LYS A C 1
ATOM 829 O O . LYS A 1 118 ? 0.995 -11.762 -4.733 1.00 92.38 118 LYS A O 1
ATOM 834 N N . ILE A 1 119 ? 1.494 -13.765 -3.846 1.00 95.69 119 ILE A N 1
ATOM 835 C CA . ILE A 1 119 ? 2.879 -13.793 -4.327 1.00 95.69 119 ILE A CA 1
ATOM 836 C C . ILE A 1 119 ? 2.869 -13.761 -5.862 1.00 95.69 119 ILE A C 1
ATOM 838 O O . ILE A 1 119 ? 2.120 -14.508 -6.490 1.00 95.69 119 ILE A O 1
ATOM 842 N N . GLY A 1 120 ? 3.697 -12.895 -6.442 1.00 96.19 120 GLY A N 1
ATOM 843 C CA . GLY A 1 120 ? 3.790 -12.638 -7.879 1.00 96.19 120 GLY A CA 1
ATOM 844 C C . GLY A 1 120 ? 2.907 -11.496 -8.386 1.00 96.19 120 GLY A C 1
ATOM 845 O O . GLY A 1 120 ? 3.098 -11.062 -9.519 1.00 96.19 120 GLY A O 1
ATOM 846 N N . ASP A 1 121 ? 1.978 -10.977 -7.579 1.00 96.31 121 ASP A N 1
ATOM 847 C CA . ASP A 1 121 ? 1.167 -9.832 -7.990 1.00 96.31 121 ASP A CA 1
ATOM 848 C C . ASP A 1 121 ? 2.000 -8.550 -8.061 1.00 96.31 121 ASP A C 1
ATOM 850 O O . ASP A 1 121 ? 2.856 -8.298 -7.208 1.00 96.31 121 ASP A O 1
ATOM 854 N N . CYS A 1 122 ? 1.668 -7.698 -9.031 1.00 96.31 122 CYS A N 1
ATOM 855 C CA . CYS A 1 122 ? 2.068 -6.300 -9.001 1.00 96.31 122 CYS A CA 1
ATOM 856 C C . CYS A 1 122 ? 1.179 -5.532 -8.019 1.00 96.31 122 CYS A C 1
ATOM 858 O O . CYS A 1 122 ? -0.045 -5.692 -8.022 1.00 96.31 122 CYS A O 1
ATOM 860 N N . VAL A 1 123 ? 1.786 -4.690 -7.189 1.00 95.62 123 VAL A N 1
ATOM 861 C CA . VAL A 1 123 ? 1.087 -3.874 -6.195 1.00 95.62 123 VAL A CA 1
ATOM 862 C C . VAL A 1 123 ? 1.550 -2.423 -6.233 1.00 95.62 123 VAL A C 1
ATOM 864 O O . VAL A 1 123 ? 2.721 -2.139 -6.487 1.00 95.62 123 VAL A O 1
ATOM 867 N N . ALA A 1 124 ? 0.630 -1.509 -5.932 1.00 94.50 124 ALA A N 1
ATOM 868 C CA . ALA A 1 124 ? 0.932 -0.126 -5.590 1.00 94.50 124 ALA A CA 1
ATOM 869 C C . ALA A 1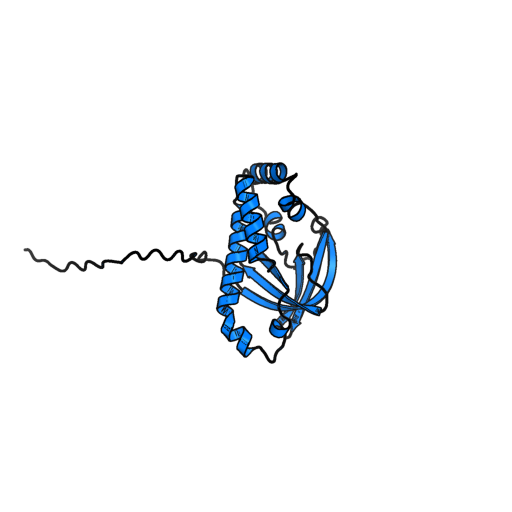 124 ? 1.042 0.025 -4.070 1.00 94.50 124 ALA A C 1
ATOM 871 O O . ALA A 1 124 ? 0.207 -0.488 -3.325 1.00 94.50 124 ALA A O 1
ATOM 872 N N . ILE A 1 125 ? 2.059 0.755 -3.620 1.00 93.69 125 ILE A N 1
ATOM 873 C CA . ILE A 1 125 ? 2.322 1.113 -2.230 1.00 93.69 125 ILE A CA 1
ATOM 874 C C . ILE A 1 125 ? 2.157 2.618 -2.097 1.00 93.69 125 ILE A C 1
ATOM 876 O O . ILE A 1 125 ? 2.993 3.391 -2.569 1.00 93.69 125 ILE A O 1
ATOM 880 N N . GLU A 1 126 ? 1.080 3.025 -1.440 1.00 92.31 126 GLU A N 1
ATOM 881 C CA . GLU A 1 126 ? 0.679 4.423 -1.320 1.00 92.31 126 GLU A CA 1
ATOM 882 C C . GLU A 1 126 ? 0.961 4.906 0.097 1.00 92.31 126 GLU A C 1
ATOM 884 O O . GLU A 1 126 ? 0.562 4.255 1.067 1.00 92.31 126 GLU A O 1
ATOM 889 N N . ARG A 1 127 ? 1.653 6.035 0.246 1.00 88.75 127 ARG A N 1
ATOM 890 C CA . ARG A 1 127 ? 2.054 6.559 1.558 1.00 88.75 127 ARG A CA 1
ATOM 891 C C . ARG A 1 127 ? 1.706 8.025 1.703 1.00 88.75 127 ARG A C 1
ATOM 893 O O . ARG A 1 127 ? 1.925 8.797 0.776 1.00 88.75 127 ARG A O 1
ATOM 900 N N . SER A 1 128 ? 1.235 8.401 2.888 1.00 84.88 128 SER A N 1
ATOM 901 C CA . SER A 1 128 ? 1.082 9.798 3.306 1.00 84.88 128 SER A CA 1
ATOM 902 C C . SER A 1 128 ? 1.122 9.882 4.829 1.00 84.88 128 SER A C 1
ATOM 904 O O . SER A 1 128 ? 0.258 9.318 5.506 1.00 84.88 128 SER A O 1
ATOM 906 N N . GLY A 1 129 ? 2.143 10.546 5.380 1.00 80.06 129 GLY A N 1
ATOM 907 C CA . GLY A 1 129 ? 2.394 10.553 6.826 1.00 80.06 129 GLY A CA 1
ATOM 908 C C . GLY A 1 129 ? 2.474 9.130 7.394 1.00 80.06 129 GLY A C 1
ATOM 909 O O . GLY A 1 129 ? 3.248 8.311 6.907 1.00 80.06 129 GLY A O 1
ATOM 910 N N . ASP A 1 130 ? 1.628 8.832 8.382 1.00 72.94 130 ASP A N 1
ATOM 911 C CA . ASP A 1 130 ? 1.522 7.504 9.008 1.00 72.94 130 ASP A CA 1
ATOM 912 C C . ASP A 1 130 ? 0.593 6.528 8.245 1.00 72.94 130 ASP A C 1
ATOM 914 O O . ASP A 1 130 ? 0.419 5.381 8.660 1.00 72.94 130 ASP A O 1
ATOM 918 N N . SER A 1 131 ? -0.036 6.962 7.144 1.00 76.75 131 SER A N 1
ATOM 919 C CA . SER A 1 131 ? -0.870 6.100 6.298 1.00 76.75 131 SER A CA 1
ATOM 920 C C . SER A 1 131 ? -0.015 5.274 5.357 1.00 76.75 131 SER A C 1
ATOM 922 O O . SER A 1 131 ? 0.817 5.819 4.629 1.00 76.75 131 SER A O 1
ATOM 924 N N . THR A 1 132 ? -0.305 3.979 5.274 1.00 86.31 132 THR A N 1
ATOM 925 C CA . THR A 1 132 ? 0.090 3.152 4.132 1.00 86.31 132 THR A CA 1
ATOM 926 C C . THR A 1 132 ? -1.142 2.470 3.524 1.00 86.31 132 THR A C 1
ATOM 928 O O . THR A 1 132 ? -2.082 2.064 4.220 1.00 86.31 132 THR A O 1
ATOM 931 N N . ASN A 1 133 ? -1.171 2.350 2.204 1.00 88.56 133 ASN A N 1
ATOM 932 C CA . ASN A 1 133 ? -2.063 1.461 1.470 1.00 88.56 133 ASN A CA 1
ATOM 933 C C . ASN A 1 133 ? -1.225 0.516 0.611 1.00 88.56 133 ASN A C 1
ATOM 935 O O . ASN A 1 133 ? -0.161 0.903 0.134 1.00 88.56 133 ASN A O 1
ATOM 939 N N . ILE A 1 134 ? -1.713 -0.703 0.411 1.00 91.19 134 ILE A N 1
ATOM 940 C CA . ILE A 1 134 ? -1.171 -1.626 -0.583 1.00 91.19 134 ILE A CA 1
ATOM 941 C C . ILE A 1 134 ? -2.337 -2.137 -1.422 1.00 91.19 134 ILE A C 1
ATOM 943 O O . ILE A 1 134 ? -3.244 -2.734 -0.875 1.00 91.19 134 ILE A O 1
ATOM 947 N N . ARG A 1 135 ? -2.361 -1.934 -2.733 1.00 90.44 135 ARG A N 1
ATOM 948 C CA . ARG A 1 135 ? -3.433 -2.501 -3.572 1.00 90.44 135 ARG A CA 1
ATOM 949 C C . ARG A 1 135 ? -2.857 -3.249 -4.755 1.00 90.44 135 ARG A C 1
ATOM 951 O O . ARG A 1 135 ? -1.774 -2.908 -5.231 1.00 90.44 135 ARG A O 1
ATOM 958 N N . ARG A 1 136 ? -3.549 -4.308 -5.177 1.00 92.75 136 ARG A N 1
ATOM 959 C CA . ARG A 1 136 ? -3.181 -5.064 -6.376 1.00 92.75 136 ARG A CA 1
ATOM 960 C C . ARG A 1 136 ? -3.361 -4.160 -7.592 1.00 92.75 136 ARG A C 1
ATOM 962 O O . ARG A 1 136 ? -4.293 -3.377 -7.650 1.00 92.75 136 ARG A O 1
ATOM 969 N N . MET A 1 137 ? -2.460 -4.292 -8.552 1.00 91.94 137 MET A N 1
ATOM 970 C CA . MET A 1 137 ? -2.465 -3.553 -9.806 1.00 91.94 137 MET A CA 1
ATOM 971 C C . MET A 1 137 ? -2.377 -4.511 -10.992 1.00 91.94 137 MET A C 1
ATOM 973 O O . MET A 1 137 ? -2.008 -5.681 -10.857 1.00 91.94 137 MET A O 1
ATOM 977 N N . SER A 1 138 ? -2.672 -3.993 -12.183 1.00 93.00 138 SER A N 1
ATOM 978 C CA . SER A 1 138 ? -2.293 -4.651 -13.437 1.00 93.00 138 SER A CA 1
ATOM 979 C C . SER A 1 138 ? -0.786 -4.947 -13.447 1.00 93.00 138 SER A C 1
ATOM 981 O O . SER A 1 138 ? 0.016 -4.098 -13.057 1.00 93.00 138 SER A O 1
ATOM 983 N N . ALA A 1 139 ? -0.386 -6.125 -13.939 1.00 92.69 139 ALA A N 1
ATOM 984 C CA . ALA A 1 139 ? 1.024 -6.526 -14.028 1.00 92.69 139 ALA A CA 1
ATOM 985 C C . ALA A 1 139 ? 1.896 -5.494 -14.769 1.00 92.69 139 ALA A C 1
ATOM 987 O O . ALA A 1 139 ? 3.054 -5.286 -14.402 1.00 92.69 139 ALA A O 1
ATOM 988 N N . GLY A 1 140 ? 1.308 -4.765 -15.727 1.00 93.31 140 GLY A N 1
ATOM 989 C CA . GLY A 1 140 ? 1.995 -3.728 -16.489 1.00 93.31 140 GLY A CA 1
ATOM 990 C C . GLY A 1 140 ? 2.556 -2.590 -15.628 1.00 93.31 140 GLY A C 1
ATOM 991 O O . GLY A 1 140 ? 3.544 -1.971 -16.018 1.00 93.31 140 GLY A O 1
ATOM 992 N N . TYR A 1 141 ? 2.008 -2.360 -14.427 1.00 94.69 141 TYR A N 1
ATOM 993 C CA . TYR A 1 141 ? 2.547 -1.378 -13.482 1.00 94.69 141 TYR A CA 1
ATOM 994 C C . TYR A 1 141 ? 3.927 -1.755 -12.926 1.00 94.69 141 TYR A C 1
ATOM 996 O O . TYR A 1 141 ? 4.633 -0.880 -12.431 1.00 94.69 141 TYR A O 1
ATOM 1004 N N . CYS A 1 142 ? 4.339 -3.018 -13.015 1.00 95.75 142 CYS A N 1
ATOM 1005 C CA . CYS A 1 142 ? 5.633 -3.498 -12.527 1.00 95.75 142 CYS A CA 1
ATOM 1006 C C . CYS A 1 142 ? 6.601 -3.857 -13.664 1.00 95.75 142 CYS A C 1
ATOM 1008 O O . CYS A 1 142 ? 7.761 -4.173 -13.411 1.00 95.75 142 CYS A O 1
ATOM 1010 N N . GLU A 1 143 ? 6.163 -3.785 -14.923 1.00 94.06 143 GLU A N 1
ATOM 1011 C CA . GLU A 1 143 ? 6.988 -4.129 -16.080 1.00 94.06 143 GLU A CA 1
ATOM 1012 C C . GLU A 1 143 ? 7.834 -2.921 -16.539 1.00 94.06 143 GLU A C 1
ATOM 1014 O O . GLU A 1 143 ? 7.276 -1.884 -16.914 1.00 94.06 143 GLU A O 1
ATOM 1019 N N . PRO A 1 144 ? 9.178 -3.035 -16.601 1.00 92.25 144 PRO A N 1
ATOM 1020 C CA . PRO A 1 144 ? 10.050 -1.913 -16.965 1.00 92.25 144 PRO A CA 1
ATOM 1021 C C . PRO A 1 144 ? 9.741 -1.293 -18.334 1.00 92.25 144 PRO A C 1
ATOM 1023 O O . PRO A 1 144 ? 9.812 -0.078 -18.499 1.00 92.25 144 PRO A O 1
ATOM 1026 N N . LYS A 1 145 ? 9.322 -2.105 -19.314 1.00 95.19 145 LYS A N 1
ATOM 1027 C CA . LYS A 1 145 ? 8.969 -1.634 -20.667 1.00 95.19 145 LYS A CA 1
ATOM 1028 C C . LYS A 1 145 ? 7.779 -0.664 -20.705 1.00 95.19 145 LYS A C 1
ATOM 1030 O O . LYS A 1 145 ? 7.621 0.035 -21.700 1.00 95.19 145 LYS A O 1
ATOM 1035 N N . TYR A 1 146 ? 6.953 -0.605 -19.657 1.00 95.00 146 TYR A N 1
ATOM 1036 C CA . TYR A 1 146 ? 5.815 0.317 -19.566 1.00 95.00 146 TYR A CA 1
ATOM 1037 C C . TYR A 1 146 ? 6.103 1.529 -18.672 1.00 95.00 146 TYR A C 1
ATOM 1039 O O . TYR A 1 146 ? 5.184 2.270 -18.336 1.00 95.00 146 TYR A O 1
ATOM 1047 N N . GLN A 1 147 ? 7.365 1.773 -18.299 1.00 92.06 147 GLN A N 1
ATOM 1048 C CA . GLN A 1 147 ? 7.751 2.909 -17.459 1.00 92.06 147 GLN A CA 1
ATOM 1049 C C . GLN A 1 147 ? 7.204 4.248 -17.969 1.00 92.06 147 GLN A C 1
ATOM 1051 O O . GLN A 1 147 ? 6.552 4.944 -17.201 1.00 92.06 147 GLN A O 1
ATOM 1056 N N . VAL A 1 148 ? 7.369 4.550 -19.258 1.00 94.81 148 VAL A N 1
ATOM 1057 C CA . VAL A 1 148 ? 6.878 5.803 -19.861 1.00 94.81 148 VAL A CA 1
ATOM 1058 C C . VAL A 1 148 ? 5.359 5.953 -19.712 1.00 94.81 148 VAL A C 1
ATOM 1060 O O . VAL A 1 148 ? 4.871 7.037 -19.410 1.00 94.81 148 VAL A O 1
ATOM 1063 N N . ALA A 1 149 ? 4.601 4.864 -19.875 1.00 94.81 149 ALA A N 1
ATOM 1064 C CA . ALA A 1 149 ? 3.150 4.892 -19.706 1.00 94.81 149 ALA A CA 1
ATOM 1065 C C . ALA A 1 149 ? 2.749 5.135 -18.243 1.00 94.81 149 ALA A C 1
ATOM 1067 O O . ALA A 1 149 ? 1.807 5.878 -17.996 1.00 94.81 149 ALA A O 1
ATOM 1068 N N . ARG A 1 150 ? 3.477 4.553 -17.278 1.00 93.56 150 ARG A N 1
ATOM 1069 C CA . ARG A 1 150 ? 3.243 4.778 -15.839 1.00 93.56 150 ARG A CA 1
ATOM 1070 C C . ARG A 1 150 ? 3.571 6.205 -15.419 1.00 93.56 150 ARG A C 1
ATOM 1072 O O . ARG A 1 150 ? 2.835 6.782 -14.632 1.00 93.56 150 ARG A O 1
ATOM 1079 N N . GLU A 1 151 ? 4.666 6.757 -15.933 1.00 92.12 151 GLU A N 1
ATOM 1080 C CA . GLU A 1 151 ? 5.070 8.141 -15.665 1.00 92.12 151 GLU A CA 1
ATOM 1081 C C . GLU A 1 151 ? 4.040 9.135 -16.209 1.00 92.12 151 GLU A C 1
ATOM 1083 O O . GLU A 1 151 ? 3.734 10.117 -15.542 1.00 92.12 151 GLU A O 1
ATOM 1088 N N . ALA A 1 152 ? 3.442 8.841 -17.368 1.00 95.56 152 ALA A N 1
ATOM 1089 C CA . ALA A 1 152 ? 2.411 9.681 -17.971 1.00 95.56 152 ALA A CA 1
ATOM 1090 C C . ALA A 1 152 ? 1.091 9.736 -17.180 1.00 95.56 152 ALA A C 1
ATOM 1092 O O . ALA A 1 152 ? 0.331 10.672 -17.398 1.00 95.56 152 ALA A O 1
ATOM 1093 N N . ILE A 1 153 ? 0.823 8.758 -16.303 1.00 94.88 153 ILE A N 1
ATOM 1094 C CA . ILE A 1 153 ? -0.384 8.706 -15.453 1.00 94.88 153 ILE A CA 1
ATOM 1095 C C . ILE A 1 153 ? -0.066 8.833 -13.951 1.00 94.88 153 ILE A C 1
ATOM 1097 O O . ILE A 1 153 ? -0.845 8.431 -13.082 1.00 94.88 153 ILE A O 1
ATOM 1101 N N . HIS A 1 154 ? 1.151 9.268 -13.623 1.00 92.38 154 HIS A N 1
ATOM 1102 C CA . HIS A 1 154 ? 1.646 9.242 -12.250 1.00 92.38 154 HIS A CA 1
ATOM 1103 C C . HIS A 1 154 ? 0.880 10.209 -11.338 1.00 92.38 154 HIS A C 1
ATOM 1105 O O . HIS A 1 154 ? 0.623 9.888 -10.176 1.00 92.38 154 HIS A O 1
ATOM 1111 N N . ASP A 1 155 ? 0.488 11.370 -11.859 1.00 93.00 155 ASP A N 1
ATOM 1112 C CA . ASP A 1 155 ? -0.245 12.375 -11.089 1.00 93.00 155 ASP A CA 1
ATOM 1113 C C . ASP A 1 155 ? -1.686 11.921 -10.808 1.00 93.00 155 ASP A C 1
ATOM 1115 O O . ASP A 1 155 ? -2.206 12.151 -9.714 1.00 93.00 155 ASP A O 1
ATOM 1119 N N . GLU A 1 156 ? -2.302 11.185 -11.734 1.00 93.25 156 GLU A N 1
ATOM 1120 C CA . GLU A 1 156 ? -3.584 10.507 -11.543 1.00 93.25 156 GLU A CA 1
ATOM 1121 C C . GLU A 1 156 ? -3.483 9.459 -10.430 1.00 93.25 156 GLU A C 1
ATOM 1123 O O . GLU A 1 156 ? -4.309 9.451 -9.516 1.00 93.25 156 GLU A O 1
ATOM 1128 N N . ALA A 1 157 ? -2.425 8.641 -10.435 1.00 92.75 157 ALA A N 1
ATOM 1129 C CA . ALA A 1 157 ? -2.184 7.657 -9.379 1.00 92.75 157 ALA A CA 1
ATOM 1130 C C . ALA A 1 157 ? -2.000 8.318 -7.998 1.00 92.75 157 ALA A C 1
ATOM 1132 O O . ALA A 1 157 ? -2.490 7.806 -6.988 1.00 92.75 157 ALA A O 1
ATOM 1133 N N . ILE A 1 158 ? -1.331 9.476 -7.935 1.00 93.69 158 ILE A N 1
ATOM 1134 C CA . ILE A 1 158 ? -1.238 10.287 -6.710 1.00 93.69 158 ILE A CA 1
ATOM 1135 C C . ILE A 1 158 ? -2.619 10.794 -6.276 1.00 93.69 158 ILE A C 1
ATOM 1137 O O . ILE A 1 158 ? -2.927 10.778 -5.079 1.00 93.69 158 ILE A O 1
ATOM 1141 N N . GLY A 1 159 ? -3.443 11.246 -7.224 1.00 93.06 159 GLY A N 1
ATOM 1142 C CA . GLY A 1 159 ? -4.810 11.700 -6.981 1.00 93.06 159 GLY A CA 1
ATOM 1143 C C . GLY A 1 159 ? -5.672 10.617 -6.332 1.00 93.06 159 GLY A C 1
ATOM 1144 O O . GLY A 1 159 ? -6.212 10.831 -5.247 1.00 93.06 159 GLY A O 1
ATOM 1145 N N . GLU A 1 160 ? -5.718 9.427 -6.929 1.00 91.88 160 GLU A N 1
ATOM 1146 C CA . GLU A 1 160 ? -6.457 8.274 -6.395 1.00 91.88 160 GLU A CA 1
ATOM 1147 C C . GLU A 1 160 ? -5.977 7.875 -4.992 1.00 91.88 160 GLU A C 1
ATOM 1149 O O . GLU A 1 160 ? -6.775 7.724 -4.060 1.00 91.88 160 GLU A O 1
ATOM 1154 N N . ALA A 1 161 ? -4.658 7.779 -4.801 1.00 91.50 161 ALA A N 1
ATOM 1155 C CA . ALA A 1 161 ? -4.062 7.473 -3.505 1.00 91.50 161 ALA A CA 1
ATOM 1156 C C . ALA A 1 161 ? -4.456 8.514 -2.440 1.00 91.50 161 ALA A C 1
ATOM 1158 O O . ALA A 1 161 ? -4.787 8.169 -1.300 1.00 91.50 161 ALA A O 1
ATOM 1159 N N . SER A 1 162 ? -4.464 9.798 -2.808 1.00 91.19 162 SER A N 1
ATOM 1160 C CA . SER A 1 162 ? -4.918 10.887 -1.940 1.00 91.19 162 SER A CA 1
ATOM 1161 C C . SER A 1 162 ? -6.384 10.715 -1.536 1.00 91.19 162 SER A C 1
ATOM 1163 O O . SER A 1 162 ? -6.725 10.864 -0.358 1.00 91.19 162 SER A O 1
ATOM 1165 N N . GLU A 1 163 ? -7.264 10.363 -2.472 1.00 91.25 163 GLU A N 1
ATOM 1166 C CA . GLU A 1 163 ? -8.686 10.144 -2.200 1.00 91.25 163 GLU A CA 1
ATOM 1167 C C . GLU A 1 163 ? -8.928 8.934 -1.289 1.00 91.25 163 GLU A C 1
ATOM 1169 O O . GLU A 1 163 ? -9.712 9.027 -0.334 1.00 91.25 163 GLU A O 1
ATOM 1174 N N . CYS A 1 164 ? -8.206 7.831 -1.510 1.00 89.06 164 CYS A N 1
ATOM 1175 C CA . CYS A 1 164 ? -8.216 6.673 -0.618 1.00 89.06 164 CYS A CA 1
ATOM 1176 C C . CYS A 1 164 ? -7.826 7.069 0.818 1.00 89.06 164 CYS A C 1
ATOM 1178 O O . CYS A 1 164 ? -8.501 6.718 1.795 1.00 89.06 164 CYS A O 1
ATOM 1180 N N . ILE A 1 165 ? -6.744 7.834 0.972 1.00 84.88 165 ILE A N 1
ATOM 1181 C CA . ILE A 1 165 ? -6.242 8.259 2.284 1.00 84.88 165 ILE A CA 1
ATOM 1182 C C . ILE A 1 165 ? -7.248 9.184 2.979 1.00 84.88 165 ILE A C 1
ATOM 1184 O O . ILE A 1 165 ? -7.544 8.993 4.162 1.00 84.88 165 ILE A O 1
ATOM 1188 N N . GLN A 1 166 ? -7.850 10.122 2.251 1.00 85.88 166 GLN A N 1
ATOM 1189 C CA . GLN A 1 166 ? -8.915 10.981 2.774 1.00 85.88 166 GLN A CA 1
ATOM 1190 C C . GLN A 1 166 ? -10.155 10.177 3.194 1.00 85.88 166 GLN A C 1
ATOM 1192 O O . GLN A 1 166 ? -10.752 10.454 4.237 1.00 85.88 166 GLN A O 1
ATOM 1197 N N . ALA A 1 167 ? -10.534 9.140 2.440 1.00 85.19 167 ALA A N 1
ATOM 1198 C CA . ALA A 1 167 ? -11.630 8.250 2.820 1.00 85.19 167 ALA A CA 1
ATOM 1199 C C . ALA A 1 167 ? -11.338 7.508 4.132 1.00 85.19 167 ALA A C 1
ATOM 1201 O O . ALA A 1 167 ? -12.209 7.423 5.004 1.00 85.19 167 ALA A O 1
ATOM 1202 N N . LYS A 1 168 ? -10.096 7.043 4.324 1.00 80.06 168 LYS A N 1
ATOM 1203 C CA . LYS A 1 168 ? -9.652 6.436 5.590 1.00 80.06 168 LYS A CA 1
ATOM 1204 C C . LYS A 1 168 ? -9.739 7.432 6.747 1.00 80.06 168 LYS A C 1
ATOM 1206 O O . LYS A 1 168 ? -10.236 7.078 7.815 1.00 80.06 168 LYS A O 1
ATOM 1211 N N . GLN A 1 169 ? -9.323 8.681 6.543 1.00 79.56 169 GLN A N 1
ATOM 1212 C CA . GLN A 1 169 ? -9.437 9.735 7.557 1.00 79.56 169 GLN A CA 1
ATOM 1213 C C . GLN A 1 169 ? -10.901 10.028 7.922 1.00 79.56 169 GLN A C 1
ATOM 1215 O O . GLN A 1 169 ? -11.233 10.111 9.107 1.00 79.56 169 GLN A O 1
ATOM 1220 N N . ALA A 1 170 ? -11.795 10.103 6.933 1.00 80.94 170 ALA A N 1
ATOM 1221 C CA . ALA A 1 170 ? -13.226 10.321 7.152 1.00 80.94 170 ALA A CA 1
ATOM 1222 C C . ALA A 1 170 ? -13.883 9.180 7.951 1.00 80.94 170 ALA A C 1
ATOM 1224 O O . ALA A 1 170 ? -14.688 9.429 8.854 1.00 80.94 170 ALA A O 1
ATOM 1225 N N . LEU A 1 171 ? -13.497 7.927 7.685 1.00 79.06 171 LEU A N 1
ATOM 1226 C CA . LEU A 1 171 ? -13.951 6.775 8.469 1.00 79.06 171 LEU A CA 1
ATOM 1227 C C . LEU A 1 171 ? -13.544 6.901 9.943 1.00 79.06 171 LEU A C 1
ATOM 1229 O O . LEU A 1 171 ? -14.347 6.653 10.839 1.00 79.06 171 LEU A O 1
ATOM 1233 N N . LEU A 1 172 ? -12.315 7.340 10.211 1.00 74.44 172 LEU A N 1
ATOM 1234 C CA . LEU A 1 172 ? -11.793 7.492 11.574 1.00 74.44 172 LEU A CA 1
ATOM 1235 C C . LEU A 1 172 ? -12.389 8.679 12.335 1.00 74.44 172 LEU A C 1
ATOM 1237 O O . LEU A 1 172 ? -12.433 8.650 13.572 1.00 74.44 172 LEU A O 1
ATOM 1241 N N . ALA A 1 173 ? -12.791 9.717 11.603 1.00 77.38 173 ALA A N 1
ATOM 1242 C CA . ALA A 1 173 ? -13.438 10.914 12.125 1.00 77.38 173 ALA A CA 1
ATOM 1243 C C . ALA A 1 173 ? -14.952 10.734 12.339 1.00 77.38 173 ALA A C 1
ATOM 1245 O O . ALA A 1 173 ? -15.579 11.578 12.977 1.00 77.38 173 ALA A O 1
ATOM 1246 N N . SER A 1 174 ? -15.545 9.648 11.830 1.00 74.81 174 SER A N 1
ATOM 1247 C CA . SER A 1 174 ? -16.984 9.395 11.927 1.00 74.81 174 SER A CA 1
ATOM 1248 C C . SER A 1 174 ? -17.441 9.257 13.382 1.00 74.81 174 SER A C 1
ATOM 1250 O O . SER A 1 174 ? -16.875 8.493 14.165 1.00 74.81 174 SER A O 1
ATOM 1252 N N . THR A 1 175 ? -18.499 9.989 13.735 1.00 77.56 175 THR A N 1
ATOM 1253 C CA . THR A 1 175 ? -19.083 10.025 15.088 1.00 77.56 175 THR A CA 1
ATOM 1254 C C . THR A 1 175 ? -20.419 9.285 15.196 1.00 77.56 175 THR A C 1
ATOM 1256 O O . THR A 1 175 ? -20.967 9.166 16.292 1.00 77.56 175 THR A O 1
ATOM 1259 N N . THR A 1 176 ? -20.933 8.746 14.088 1.00 76.88 176 THR A N 1
ATOM 1260 C CA . THR A 1 176 ? -22.173 7.962 14.039 1.00 76.88 176 THR A CA 1
ATOM 1261 C C . THR A 1 176 ? -21.961 6.654 13.284 1.00 76.88 176 THR A C 1
ATOM 1263 O O . THR A 1 176 ? -21.036 6.523 12.480 1.00 76.88 176 THR A O 1
ATOM 1266 N N . VAL A 1 177 ? -22.834 5.677 13.540 1.00 75.38 177 VAL A N 1
ATOM 1267 C CA . VAL A 1 177 ? -22.814 4.364 12.875 1.00 75.38 177 VAL A CA 1
ATOM 1268 C C . VAL A 1 177 ? -23.032 4.528 11.370 1.00 75.38 177 VAL A C 1
ATOM 1270 O O . VAL A 1 177 ? -22.231 4.037 10.585 1.00 75.38 177 VAL A O 1
ATOM 1273 N N . GLN A 1 178 ? -24.048 5.289 10.959 1.00 78.38 178 GLN A N 1
ATOM 1274 C CA . GLN A 1 178 ? -24.381 5.487 9.544 1.00 78.38 178 GLN A CA 1
ATOM 1275 C C . GLN A 1 178 ? -23.248 6.183 8.774 1.00 78.38 178 GLN A C 1
ATOM 1277 O O . GLN A 1 178 ? -22.909 5.768 7.668 1.00 78.38 178 GLN A O 1
ATOM 1282 N N . ALA A 1 179 ? -22.619 7.208 9.366 1.00 78.12 179 ALA A N 1
ATOM 1283 C CA . ALA A 1 179 ? -21.479 7.885 8.746 1.00 78.12 179 ALA A CA 1
ATOM 1284 C C . ALA A 1 179 ? -20.287 6.935 8.574 1.00 78.12 179 ALA A C 1
ATOM 1286 O O . ALA A 1 179 ? -19.649 6.925 7.524 1.00 78.12 179 ALA A O 1
ATOM 1287 N N . ALA A 1 180 ? -20.029 6.092 9.575 1.00 76.44 180 ALA A N 1
ATOM 1288 C CA . ALA A 1 180 ? -18.954 5.116 9.517 1.00 76.44 180 ALA A CA 1
ATOM 1289 C C . ALA A 1 180 ? -19.216 3.998 8.490 1.00 76.44 180 ALA A C 1
ATOM 1291 O O . ALA A 1 180 ? -18.272 3.558 7.841 1.00 76.44 180 ALA A O 1
ATOM 1292 N N . GLU A 1 181 ? -20.462 3.559 8.279 1.00 78.12 181 GLU A N 1
ATOM 1293 C CA . GLU A 1 181 ? -20.781 2.585 7.219 1.00 78.12 181 GLU A CA 1
ATOM 1294 C C . GLU A 1 181 ? -20.535 3.163 5.826 1.00 78.12 181 GLU A C 1
ATOM 1296 O O . GLU A 1 181 ? -19.871 2.527 5.007 1.00 78.12 181 GLU A O 1
ATOM 1301 N N . LEU A 1 182 ? -20.999 4.389 5.573 1.00 84.38 182 LEU A N 1
ATOM 1302 C CA . LEU A 1 182 ? -20.762 5.077 4.303 1.00 84.38 182 LEU A CA 1
ATOM 1303 C C . LEU A 1 182 ? -19.272 5.342 4.072 1.00 84.38 182 LEU A C 1
ATOM 1305 O O . LEU A 1 182 ? -18.761 5.105 2.979 1.00 84.38 182 LEU A O 1
ATOM 1309 N N . ALA A 1 183 ? -18.554 5.783 5.104 1.00 82.88 183 ALA A N 1
ATOM 1310 C CA . ALA A 1 183 ? -17.120 6.013 5.013 1.00 82.88 183 ALA A CA 1
ATOM 1311 C C . ALA A 1 183 ? -16.339 4.705 4.796 1.00 82.88 183 ALA A C 1
ATOM 1313 O O . ALA A 1 183 ? -15.394 4.685 4.013 1.00 82.88 183 ALA A O 1
ATOM 1314 N N . ALA A 1 184 ? -16.750 3.596 5.417 1.00 80.06 184 ALA A N 1
ATOM 1315 C CA . ALA A 1 184 ? -16.144 2.287 5.190 1.00 80.06 184 ALA A CA 1
ATOM 1316 C C . ALA A 1 184 ? -16.400 1.774 3.766 1.00 80.06 184 ALA A C 1
ATOM 1318 O O . ALA A 1 184 ? -15.492 1.224 3.146 1.00 80.06 184 ALA A O 1
ATOM 1319 N N . MET A 1 185 ? -17.596 2.005 3.218 1.00 83.56 185 MET A N 1
ATOM 1320 C CA . MET A 1 185 ? -17.872 1.734 1.806 1.00 83.56 185 MET A CA 1
ATOM 1321 C C . MET A 1 185 ? -17.009 2.603 0.889 1.00 83.56 185 MET A C 1
ATOM 1323 O O . MET A 1 185 ? -16.433 2.080 -0.059 1.00 83.56 185 MET A O 1
ATOM 1327 N N . LYS A 1 186 ? -16.842 3.895 1.199 1.00 87.38 186 LYS A N 1
ATOM 1328 C CA . LYS A 1 186 ? -15.958 4.795 0.445 1.00 87.38 186 LYS A CA 1
ATOM 1329 C C . LYS A 1 186 ? -14.506 4.305 0.454 1.00 87.38 186 LYS A C 1
ATOM 1331 O O . LYS A 1 186 ? -13.869 4.293 -0.590 1.00 87.38 186 LYS A O 1
ATOM 1336 N N . VAL A 1 187 ? -14.000 3.849 1.602 1.00 84.12 187 VAL A N 1
ATOM 1337 C CA . VAL A 1 187 ? -12.673 3.216 1.695 1.00 84.12 187 VAL A CA 1
ATOM 1338 C C . VAL A 1 187 ? -12.600 1.985 0.800 1.00 84.12 187 VAL A C 1
ATOM 1340 O O . VAL A 1 187 ? -11.636 1.837 0.065 1.00 84.12 187 VAL A O 1
ATOM 1343 N N . ASN A 1 188 ? -13.611 1.116 0.825 1.00 82.94 188 ASN A N 1
ATOM 1344 C CA . ASN A 1 188 ? -13.598 -0.079 -0.011 1.00 82.94 188 ASN A CA 1
ATOM 1345 C C . ASN A 1 188 ? -13.576 0.244 -1.512 1.00 82.94 188 ASN A C 1
ATOM 1347 O O . ASN A 1 188 ? -12.911 -0.455 -2.259 1.00 82.94 188 ASN A O 1
ATOM 1351 N N . LEU A 1 189 ? -14.293 1.284 -1.936 1.00 85.88 189 LEU A N 1
ATOM 1352 C CA . LEU A 1 189 ? -14.366 1.692 -3.341 1.00 85.88 189 LEU A CA 1
ATOM 1353 C C . LEU A 1 189 ? -13.099 2.392 -3.842 1.00 85.88 189 LEU A C 1
ATOM 1355 O O . LEU A 1 189 ? -12.813 2.303 -5.024 1.00 85.88 189 LEU A O 1
ATOM 1359 N N . LEU A 1 190 ? -12.380 3.106 -2.972 1.00 88.06 190 LEU A N 1
ATOM 1360 C CA . LEU A 1 190 ? -11.220 3.914 -3.371 1.00 88.06 190 LEU A CA 1
ATOM 1361 C C . LEU A 1 190 ? -9.871 3.259 -3.063 1.00 88.06 190 LEU A C 1
ATOM 1363 O O . LEU A 1 190 ? -8.856 3.700 -3.581 1.00 88.06 190 LEU A O 1
ATOM 1367 N N . CYS A 1 191 ? -9.829 2.283 -2.155 1.00 85.62 191 CYS A N 1
ATOM 1368 C CA . CYS A 1 191 ? -8.572 1.712 -1.665 1.00 85.62 191 CYS A CA 1
ATOM 1369 C C . CYS A 1 191 ? -8.350 0.245 -2.047 1.00 85.62 191 CYS A C 1
ATOM 1371 O O . CYS A 1 191 ? -7.250 -0.254 -1.800 1.00 85.62 191 CYS A O 1
ATOM 1373 N N . ASN A 1 192 ? -9.384 -0.446 -2.541 1.00 77.81 192 ASN A N 1
ATOM 1374 C CA . ASN A 1 192 ? -9.387 -1.884 -2.843 1.00 77.81 192 ASN A CA 1
ATOM 1375 C C . ASN A 1 192 ? -9.924 -2.172 -4.260 1.00 77.81 192 ASN A C 1
ATOM 1377 O O . ASN A 1 192 ? -10.541 -3.217 -4.467 1.00 77.81 192 ASN A O 1
ATOM 1381 N N . ASP A 1 193 ? -9.796 -1.213 -5.170 1.00 61.84 193 ASP A N 1
ATOM 1382 C CA . ASP A 1 193 ? -10.220 -1.331 -6.566 1.00 61.84 193 ASP A CA 1
ATOM 1383 C C . ASP A 1 193 ? -9.329 -2.273 -7.395 1.00 61.84 193 ASP A C 1
ATOM 1385 O O . ASP A 1 193 ? -8.152 -2.493 -7.018 1.00 61.84 193 ASP A O 1
#

Sequence (193 aa):
MKLNRYLCLVLCFAWGGNGYAASSGQSVSVQYGTVISASPVDLKSGAVPAGALIGGTLGYASAKGKSSSKKNRNAIIGGLAGSAIARRSRGDTRGTLYGVDLGSNGGIQVASNQLEIKIGDCVAIERSGDSTNIRRMSAGYCEPKYQVAREAIHDEAIGEASECIQAKQALLASTTVQAAELAAMKVNLLCND

Secondary structure (DSSP, 8-state):
-----------------------TT---EEEEEEEEEEEEEETTTT-SPTT-EEBTHHHHHHS---SSHHHHHHHHHHHGGGSHHHHHHS---EEEEEEEE-GGG-EEEEEE--SS--TT-EEEEEEETTEEEEEE--GGGG-GGGHHHHHHTHHHHHHHHHHHHHHHHHHHH--SHHHHHHHHHHHHHHH--